Protein AF-A0A9P6BJ64-F1 (afdb_monomer)

Nearest PDB structures (foldseek):
  6owk-assembly1_A  TM=5.356E-01  e=1.779E+00  Bacillus thuringiensis
  1ciy-assembly1_A  TM=2.510E-01  e=4.238E-01  Bacillus thuringiensis
  6t6r-assembly1_A  TM=2.206E-01  e=2.702E+00  Homo sapiens
  7z28-assembly1_A  TM=2.123E-01  e=2.128E+00  Homo sapiens

Secondary structure (DSSP, 8-state):
--SEEEE-SS-EE--SEEE-SS--EEEBTTB-STTS-EEEEES---SS-EEEEEESPPSEEEEEEEEEEE--S--HHHHTTEEEEEEEE-TT--TTT-HIIIIISPPSEEE--SSHHHHHHTBS-TTS-----SSHHHHHHHHTSTT--TTTTTEEEEEEEEEEEE-TT-EEEEEEEE---

Solvent-accessible surface area (backbone atoms only — not comparable to full-atom values): 9873 Å² total; per-residue (Å²): 122,52,43,42,36,39,36,60,89,81,54,80,42,67,47,79,44,72,57,53,88,80,53,59,76,40,54,25,87,94,41,62,52,98,84,39,59,26,27,41,51,50,69,73,69,63,81,68,37,42,42,34,31,35,66,67,36,74,58,45,61,28,36,46,33,34,38,39,26,25,53,26,79,60,42,51,85,55,46,39,55,28,34,39,34,32,30,71,45,54,59,90,57,53,66,88,81,34,59,59,60,67,72,67,48,76,58,72,39,69,46,61,24,89,35,63,66,60,47,22,65,35,31,83,50,52,76,46,47,54,38,21,56,92,47,74,73,44,43,62,58,45,73,73,40,86,40,55,50,85,90,50,55,14,53,47,42,40,40,52,90,54,69,44,74,35,50,70,41,6,25,38,44,35,37,44,35,42,71,82,127

Foldseek 3Di:
DAFKWKCQVPDTHGFPDWFFPDWDFAADPVGRDPVHDTYTEQPAFDFWGTWGKDFQDAFHKIWMKGKHQYEALCCCRRQAQKKKFKFKWDLPDDCVPDCCRVPVDDTPFIDHDNDQLSQLVQKPQNQAGLYADPDPVSVVVLVPDGRHDNVCNSIIMGITPGIDGYHRRIIMTIIIGHPDD

pLDDT: mean 76.2, std 13.38, range [38.47, 93.94]

Sequence (181 aa):
MQIAHLDDAKKVLTPRKSNISHWQLINHPVHPQDGGPKVANLETVSWLDVAAVFRDQQAGRYKVQWRLNQISAYPDRVLVGTEFRALVFKKDENPTNDPTISQERAPATRLIPLSVQEFMQHTDRPNTIPARALRIMESMALQGMPGYDPNVQGFFTLTLPDVVQVEQGGGVLAQIRNHEG

Mean predicted aligned error: 8.57 Å

Radius of gyration: 16.35 Å; Cα contacts (8 Å, |Δi|>4): 433; chains: 1; bounding box: 34×29×46 Å

Structure (mmCIF, N/CA/C/O backbone):
data_AF-A0A9P6BJ64-F1
#
_entry.id   AF-A0A9P6BJ64-F1
#
loop_
_atom_site.group_PDB
_atom_site.id
_atom_site.type_symbol
_atom_site.label_atom_id
_atom_site.label_alt_id
_atom_site.label_comp_id
_atom_site.label_asym_id
_atom_site.label_entity_id
_atom_site.label_seq_id
_atom_site.pdbx_PDB_ins_code
_atom_site.Cartn_x
_atom_site.Cartn_y
_atom_site.Cartn_z
_atom_site.occupancy
_atom_site.B_iso_or_equiv
_atom_site.auth_seq_id
_atom_site.auth_comp_id
_atom_site.auth_asym_id
_atom_site.auth_atom_id
_atom_site.pdbx_PDB_model_num
ATOM 1 N N . MET A 1 1 ? -14.203 5.224 -6.479 1.00 43.75 1 MET A N 1
ATOM 2 C CA . MET A 1 1 ? -12.917 5.947 -6.332 1.00 43.75 1 MET A CA 1
ATOM 3 C C . MET A 1 1 ? -12.161 5.372 -5.140 1.00 43.75 1 MET A C 1
ATOM 5 O O . MET A 1 1 ? -12.400 5.819 -4.028 1.00 43.75 1 MET A O 1
ATOM 9 N N . GLN A 1 2 ? -11.405 4.281 -5.307 1.00 54.72 2 GLN A N 1
ATOM 10 C CA . GLN A 1 2 ? -10.914 3.507 -4.157 1.00 54.72 2 GLN A CA 1
ATOM 11 C C . GLN A 1 2 ? -9.539 2.909 -4.447 1.00 54.72 2 GLN A C 1
ATOM 13 O O . GLN A 1 2 ? -9.363 2.158 -5.398 1.00 54.72 2 GLN A O 1
ATOM 18 N N . ILE A 1 3 ? -8.600 3.302 -3.598 1.00 61.38 3 ILE A N 1
ATOM 19 C CA . ILE A 1 3 ? -7.154 3.043 -3.646 1.00 61.38 3 ILE A CA 1
ATOM 20 C C . ILE A 1 3 ? -6.720 2.024 -2.595 1.00 61.38 3 ILE A C 1
ATOM 22 O O . ILE A 1 3 ? -5.651 1.442 -2.715 1.00 61.38 3 ILE A O 1
ATOM 26 N N . ALA A 1 4 ? -7.561 1.776 -1.593 1.00 65.56 4 ALA A N 1
ATOM 27 C CA . ALA A 1 4 ? -7.365 0.739 -0.596 1.00 65.56 4 ALA A CA 1
ATOM 28 C C . ALA A 1 4 ? -8.675 -0.011 -0.353 1.00 65.56 4 ALA A C 1
ATOM 30 O O . ALA A 1 4 ? -9.754 0.533 -0.597 1.00 65.56 4 ALA A O 1
ATOM 31 N N . HIS A 1 5 ? -8.576 -1.225 0.173 1.00 76.50 5 HIS A N 1
ATOM 32 C CA . HIS A 1 5 ? -9.700 -2.052 0.585 1.00 76.50 5 HIS A CA 1
ATOM 33 C C . HI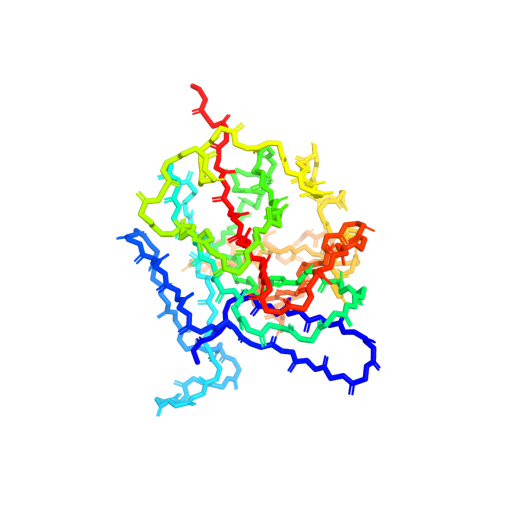S A 1 5 ? -9.409 -2.746 1.918 1.00 76.50 5 HIS A C 1
ATOM 35 O O . HIS A 1 5 ? -8.250 -2.992 2.255 1.00 76.50 5 HIS A O 1
ATOM 41 N N . LEU A 1 6 ? -10.468 -3.068 2.661 1.00 72.19 6 LEU A N 1
ATOM 42 C CA . LEU A 1 6 ? -10.398 -4.052 3.741 1.00 72.19 6 LEU A CA 1
ATOM 43 C C . LEU A 1 6 ? -11.096 -5.326 3.279 1.00 72.19 6 LEU A C 1
ATOM 45 O O . LEU A 1 6 ? -12.215 -5.252 2.779 1.00 72.19 6 LEU A O 1
ATOM 49 N N . ASP A 1 7 ? -10.459 -6.471 3.467 1.00 77.81 7 ASP A N 1
ATOM 50 C CA . ASP A 1 7 ? -11.013 -7.777 3.109 1.00 77.81 7 ASP A CA 1
ATOM 51 C C . ASP A 1 7 ? -11.136 -8.653 4.365 1.00 77.81 7 ASP A C 1
ATOM 53 O O . ASP A 1 7 ? -10.148 -8.880 5.064 1.00 77.81 7 ASP A O 1
ATOM 57 N N . ASP A 1 8 ? -12.349 -9.116 4.678 1.00 74.44 8 ASP A N 1
ATOM 58 C CA . ASP A 1 8 ? -12.639 -10.060 5.774 1.00 74.44 8 ASP A CA 1
ATOM 59 C C . ASP A 1 8 ? -12.879 -11.505 5.286 1.00 74.44 8 ASP A C 1
ATOM 61 O O . ASP A 1 8 ? -13.424 -12.333 6.019 1.00 74.44 8 ASP A O 1
ATOM 65 N N . ALA A 1 9 ? -12.482 -11.805 4.044 1.00 69.31 9 ALA A N 1
ATOM 66 C CA . ALA A 1 9 ? -12.744 -13.022 3.274 1.00 69.31 9 ALA A CA 1
ATOM 67 C C . ALA A 1 9 ? -14.208 -13.235 2.842 1.00 69.31 9 ALA A C 1
ATOM 69 O O . ALA A 1 9 ? -14.482 -14.148 2.062 1.00 69.31 9 ALA A O 1
ATOM 70 N N . LYS A 1 10 ? -15.158 -12.418 3.314 1.00 67.50 10 LYS A N 1
ATOM 71 C CA . LYS A 1 10 ? -16.584 -12.501 2.951 1.00 67.50 10 LYS A CA 1
ATOM 72 C C . LYS A 1 10 ? -17.052 -11.291 2.150 1.00 67.50 10 LYS A C 1
ATOM 74 O O . LYS A 1 10 ? -17.955 -11.422 1.325 1.00 67.50 10 LYS A O 1
ATOM 79 N N . LYS A 1 11 ? -16.464 -10.119 2.383 1.00 71.62 11 LYS A N 1
ATOM 80 C CA . LYS A 1 11 ? -16.717 -8.896 1.627 1.00 71.62 11 LYS A CA 1
ATOM 81 C C . LYS A 1 11 ? -15.459 -8.044 1.514 1.00 71.62 11 LYS A C 1
ATOM 83 O O . LYS A 1 11 ? -14.633 -7.965 2.421 1.00 71.62 11 LYS A O 1
ATOM 88 N N . VAL A 1 12 ? -15.415 -7.297 0.417 1.00 72.06 12 VAL A N 1
ATOM 89 C CA . VAL A 1 12 ? -14.443 -6.231 0.200 1.00 72.06 12 VAL A CA 1
ATOM 90 C C . VAL A 1 12 ? -15.085 -4.908 0.597 1.00 72.06 12 VAL A C 1
ATOM 92 O O . VAL A 1 12 ? -16.086 -4.475 0.024 1.00 72.06 12 VAL A O 1
ATOM 95 N N . LEU A 1 13 ? -14.508 -4.261 1.599 1.00 73.19 13 LEU A N 1
ATOM 96 C CA . LEU A 1 13 ? -14.902 -2.949 2.082 1.00 73.19 13 LEU A CA 1
ATOM 97 C C . LEU A 1 13 ? -14.042 -1.869 1.467 1.00 73.19 13 LEU A C 1
ATOM 99 O O . LEU A 1 13 ? -12.881 -2.060 1.107 1.00 73.19 13 LEU A O 1
ATOM 103 N N . THR A 1 14 ? -14.633 -0.692 1.392 1.00 69.75 14 THR A N 1
ATOM 104 C CA . THR A 1 14 ? -14.074 0.416 0.649 1.00 69.75 14 THR A CA 1
ATOM 105 C C . THR A 1 14 ? -13.990 1.662 1.518 1.00 69.75 14 THR A C 1
ATOM 107 O O . THR A 1 14 ? -14.881 1.868 2.348 1.00 69.75 14 THR A O 1
ATOM 110 N N . PRO A 1 15 ? -12.975 2.518 1.343 1.00 68.81 15 PRO A N 1
ATOM 111 C CA . PRO A 1 15 ? -12.773 3.668 2.207 1.00 68.81 15 PRO A CA 1
ATOM 112 C C . PRO A 1 15 ? -13.903 4.684 2.042 1.00 68.81 15 PRO A C 1
ATOM 114 O O . PRO A 1 15 ? -14.405 4.902 0.938 1.00 68.81 15 PRO A O 1
ATOM 117 N N . ARG A 1 16 ? -14.284 5.324 3.153 1.00 68.12 16 ARG A N 1
ATOM 118 C CA . ARG A 1 16 ? -15.283 6.407 3.173 1.00 68.12 16 ARG A CA 1
ATOM 119 C C . ARG A 1 16 ? -14.684 7.749 2.765 1.00 68.12 16 ARG A C 1
ATOM 121 O O . ARG A 1 16 ? -15.384 8.583 2.204 1.00 68.12 16 ARG A O 1
ATOM 128 N N . LYS A 1 17 ? -13.400 7.961 3.060 1.00 63.19 17 LYS A N 1
ATOM 129 C CA . LYS A 1 17 ? -12.656 9.167 2.693 1.00 63.19 17 LYS A CA 1
ATOM 130 C C . LYS A 1 17 ? -11.266 8.783 2.207 1.00 63.19 17 LYS A C 1
ATOM 132 O O . LYS A 1 17 ? -10.602 7.949 2.821 1.00 63.19 17 LYS A O 1
ATOM 137 N N . SER A 1 18 ? -10.847 9.421 1.124 1.00 59.78 18 SER A N 1
ATOM 138 C CA . SER A 1 18 ? -9.473 9.424 0.637 1.00 59.78 18 SER A CA 1
ATOM 139 C C . SER A 1 18 ? -9.017 10.874 0.544 1.00 59.78 18 SER A C 1
ATOM 141 O O . SER A 1 18 ? -9.531 11.610 -0.298 1.00 59.78 18 SER A O 1
ATOM 143 N N . ASN A 1 19 ? -8.093 11.287 1.408 1.00 57.41 19 ASN A N 1
ATOM 144 C CA . ASN A 1 19 ? -7.355 12.528 1.192 1.00 57.41 19 ASN A CA 1
ATOM 145 C C . ASN A 1 19 ? -6.070 12.162 0.454 1.00 57.41 19 ASN A C 1
ATOM 147 O O . ASN A 1 19 ? -5.300 11.324 0.924 1.00 57.41 19 ASN A O 1
ATOM 151 N N . ILE A 1 20 ? -5.908 12.755 -0.723 1.00 53.38 20 ILE A N 1
ATOM 152 C CA . ILE A 1 20 ? -4.769 12.576 -1.613 1.00 53.38 20 ILE A CA 1
ATOM 153 C C . ILE A 1 20 ? -4.370 13.995 -2.005 1.00 53.38 20 ILE A C 1
ATOM 155 O O . ILE A 1 20 ? -4.988 14.579 -2.892 1.00 53.38 20 ILE A O 1
ATOM 159 N N . SER A 1 21 ? -3.455 14.605 -1.256 1.00 48.69 21 SER A N 1
ATOM 160 C CA . SER A 1 21 ? -3.067 16.005 -1.472 1.00 48.69 21 SER A CA 1
ATOM 161 C C . SER A 1 21 ? -2.093 16.162 -2.638 1.00 48.69 21 SER A C 1
ATOM 163 O O . SER A 1 21 ? -2.141 17.193 -3.308 1.00 48.69 21 SER A O 1
ATOM 165 N N . HIS A 1 22 ? -1.280 15.138 -2.937 1.00 47.69 22 HIS A N 1
ATOM 166 C CA . HIS A 1 22 ? -0.211 15.257 -3.938 1.00 47.69 22 HIS A CA 1
ATOM 167 C C . HIS A 1 22 ? -0.111 14.119 -4.981 1.00 47.69 22 HIS A C 1
ATOM 169 O O . HIS A 1 22 ? 0.811 14.140 -5.791 1.00 47.69 22 HIS A O 1
ATOM 175 N N . TRP A 1 23 ? -1.071 13.180 -5.061 1.00 52.25 23 TRP A N 1
ATOM 176 C CA . TRP A 1 23 ? -1.118 12.171 -6.147 1.00 52.25 23 TRP A CA 1
ATOM 177 C C . TRP A 1 23 ? -2.286 12.354 -7.116 1.00 52.25 23 TRP A C 1
ATOM 179 O O . TRP A 1 23 ? -3.411 12.678 -6.728 1.00 52.25 23 TRP A O 1
ATOM 189 N N . GLN A 1 24 ? -2.048 12.026 -8.387 1.00 54.88 24 GLN A N 1
ATOM 190 C CA . GLN A 1 24 ? -3.097 11.939 -9.396 1.00 54.88 24 GLN A CA 1
ATOM 191 C C . GLN A 1 24 ? -3.850 10.604 -9.269 1.00 54.88 24 GLN A C 1
ATOM 193 O O . GLN A 1 24 ? -3.294 9.526 -9.484 1.00 54.88 24 GLN A O 1
ATOM 198 N N . LEU A 1 25 ? -5.146 10.664 -8.956 1.00 58.28 25 LEU A N 1
ATOM 199 C CA . LEU A 1 25 ? -6.045 9.534 -9.189 1.00 58.28 25 LEU A CA 1
ATOM 200 C C . LEU A 1 25 ? -6.349 9.446 -10.680 1.00 58.28 25 LEU A C 1
ATOM 202 O O . LEU A 1 25 ? -7.047 10.308 -11.217 1.00 58.28 25 LEU A O 1
ATOM 206 N N . ILE A 1 26 ? -5.887 8.384 -11.327 1.00 59.19 26 ILE A N 1
ATOM 207 C CA . ILE A 1 26 ? -6.200 8.120 -12.733 1.00 59.19 26 ILE A CA 1
ATOM 208 C C . ILE A 1 26 ? -7.299 7.060 -12.842 1.00 59.19 26 ILE A C 1
ATOM 210 O O . ILE A 1 26 ? -7.465 6.220 -11.948 1.00 59.19 26 ILE A O 1
ATOM 214 N N . ASN A 1 27 ? -8.074 7.101 -13.928 1.00 62.59 27 ASN A N 1
ATOM 215 C CA . ASN A 1 27 ? -8.991 6.009 -14.245 1.00 62.59 27 ASN A CA 1
ATOM 216 C C . ASN A 1 27 ? -8.171 4.732 -14.469 1.00 62.59 27 ASN A C 1
ATOM 218 O O . ASN A 1 27 ? -7.051 4.780 -14.982 1.00 62.59 27 ASN A O 1
ATOM 222 N N . HIS A 1 28 ? -8.714 3.592 -14.048 1.00 60.41 28 HIS A N 1
ATOM 223 C CA . HIS A 1 28 ? -8.049 2.309 -14.207 1.00 60.41 28 HIS A CA 1
ATOM 224 C C . HIS A 1 28 ? -7.703 2.108 -15.689 1.00 60.41 28 HIS A C 1
ATOM 226 O O . HIS A 1 28 ? -8.597 2.223 -16.527 1.00 60.41 28 HIS A O 1
ATOM 232 N N . PRO A 1 29 ? -6.452 1.780 -16.041 1.00 57.84 29 PRO A N 1
ATOM 233 C CA . PRO A 1 29 ? -6.022 1.748 -17.438 1.00 57.84 29 PRO A CA 1
ATOM 234 C C . PRO A 1 29 ? -6.812 0.751 -18.301 1.00 57.84 29 PRO A C 1
ATOM 236 O O . PRO A 1 29 ? -7.020 0.983 -19.486 1.00 57.84 29 PRO A O 1
ATOM 239 N N . VAL A 1 30 ? -7.307 -0.332 -17.692 1.00 59.09 30 VAL A N 1
ATOM 240 C CA . VAL A 1 30 ? -8.166 -1.340 -18.351 1.00 59.09 30 VAL A CA 1
ATOM 241 C C . VAL A 1 30 ? -9.654 -0.938 -18.371 1.00 59.09 30 VAL A C 1
ATOM 243 O O . VAL A 1 30 ? -10.429 -1.452 -19.168 1.00 59.09 30 VAL A O 1
ATOM 246 N N . HIS A 1 31 ? -10.068 0.006 -17.522 1.00 59.09 31 HIS A N 1
ATOM 247 C CA . HIS A 1 31 ? -11.443 0.517 -17.457 1.00 59.09 31 HIS A CA 1
ATOM 248 C C . HIS A 1 31 ? -11.435 2.056 -17.388 1.00 59.09 31 HIS A C 1
ATOM 250 O O . HIS A 1 31 ? -11.823 2.623 -16.363 1.00 59.09 31 HIS A O 1
ATOM 256 N N . PRO A 1 32 ? -10.984 2.740 -18.460 1.00 59.16 32 PRO A N 1
ATOM 257 C CA . PRO A 1 32 ? -10.636 4.166 -18.436 1.00 59.16 32 PRO A CA 1
ATOM 258 C C . PRO A 1 32 ? -11.843 5.118 -18.404 1.00 59.16 32 PRO A C 1
ATOM 260 O O . PRO A 1 32 ? -11.665 6.333 -18.394 1.00 59.16 32 PRO A O 1
ATOM 263 N N . GLN A 1 33 ? -13.062 4.580 -18.403 1.00 68.94 33 GLN A N 1
ATOM 264 C CA . GLN A 1 33 ? -14.318 5.326 -18.407 1.00 68.94 33 GLN A CA 1
ATOM 265 C C . GLN A 1 33 ? -14.513 6.184 -17.147 1.00 68.94 33 GLN A C 1
ATOM 267 O O . GLN A 1 33 ? -14.195 5.751 -16.036 1.00 68.94 33 GLN A O 1
ATOM 272 N N . ASP A 1 34 ? -15.077 7.384 -17.317 1.00 51.56 34 ASP A N 1
ATOM 273 C CA . ASP A 1 34 ? -15.400 8.318 -16.234 1.00 51.56 34 ASP A CA 1
ATOM 274 C C . ASP A 1 34 ? -16.518 7.746 -15.349 1.00 51.56 34 ASP A C 1
ATOM 276 O O . ASP A 1 34 ? -17.707 7.882 -15.615 1.00 51.56 34 ASP A O 1
ATOM 280 N N . GLY A 1 35 ? -16.109 7.014 -14.312 1.00 54.25 35 GLY A N 1
ATOM 281 C CA . GLY A 1 35 ? -16.986 6.217 -13.444 1.00 54.25 35 GLY A CA 1
ATOM 282 C C . GLY A 1 35 ? -16.420 4.833 -13.112 1.00 54.25 35 GLY A C 1
ATOM 283 O O . GLY A 1 35 ? -16.896 4.177 -12.185 1.00 54.25 35 GLY A O 1
ATOM 284 N N . GLY A 1 36 ? -15.377 4.403 -13.827 1.00 54.81 36 GLY A N 1
ATOM 285 C CA . GLY A 1 36 ? -14.638 3.172 -13.569 1.00 54.81 36 GLY A CA 1
ATOM 286 C C . GLY A 1 36 ? -13.816 3.199 -12.270 1.00 54.81 36 GLY A C 1
ATOM 287 O O . GLY A 1 36 ? -13.714 4.228 -11.587 1.00 54.81 36 GLY A O 1
ATOM 288 N N . PRO A 1 37 ? -13.219 2.053 -11.885 1.00 55.81 37 PRO A N 1
ATOM 289 C CA . PRO A 1 37 ? -12.276 2.012 -10.773 1.00 55.81 37 PRO A CA 1
ATOM 290 C C . PRO A 1 37 ? -11.143 3.025 -11.009 1.00 55.81 37 PRO A C 1
ATOM 292 O O . PRO A 1 37 ? -10.728 3.246 -12.140 1.00 55.81 37 PRO A O 1
ATOM 295 N N . LYS A 1 38 ? -10.657 3.665 -9.941 1.00 58.28 38 LYS A N 1
ATOM 296 C CA . LYS A 1 38 ? -9.517 4.598 -9.991 1.00 58.28 38 LYS A CA 1
ATOM 297 C C . LYS A 1 38 ? -8.337 3.985 -9.254 1.00 58.28 38 LYS A C 1
ATOM 299 O O . LYS A 1 38 ? -8.562 3.241 -8.301 1.00 58.28 38 LYS A O 1
ATOM 304 N N . VAL A 1 39 ? -7.121 4.312 -9.673 1.00 59.34 39 VAL A N 1
ATOM 305 C CA . VAL A 1 39 ? -5.875 3.770 -9.109 1.00 59.34 39 VAL A CA 1
ATOM 306 C C . VAL A 1 39 ? -4.958 4.903 -8.653 1.00 59.34 39 VAL A C 1
ATOM 308 O O . VAL A 1 39 ? -5.004 5.999 -9.218 1.00 59.34 39 VAL A O 1
ATOM 311 N N . ALA A 1 40 ? -4.155 4.654 -7.615 1.00 61.41 40 ALA A N 1
ATOM 312 C CA . ALA A 1 40 ? -3.105 5.583 -7.199 1.00 61.41 40 ALA A CA 1
ATOM 313 C C . ALA A 1 40 ? -1.958 5.489 -8.205 1.00 61.41 40 ALA A C 1
ATOM 315 O O . ALA A 1 40 ? -1.415 4.400 -8.404 1.00 61.41 40 ALA A O 1
ATOM 316 N N . ASN A 1 41 ? -1.625 6.605 -8.849 1.00 62.31 41 ASN A N 1
ATOM 317 C CA . ASN A 1 41 ? -0.536 6.660 -9.809 1.00 62.31 41 ASN A CA 1
ATOM 318 C C . ASN A 1 41 ? 0.810 6.861 -9.098 1.00 62.31 41 ASN A C 1
ATOM 320 O O . ASN A 1 41 ? 1.125 7.987 -8.747 1.00 62.31 41 ASN A O 1
ATOM 324 N N . LEU A 1 42 ? 1.589 5.799 -8.883 1.00 62.47 42 LEU A N 1
ATOM 325 C CA . LEU A 1 42 ? 2.894 5.857 -8.228 1.00 62.47 42 LEU A CA 1
ATOM 326 C C . LEU A 1 42 ? 4.012 6.309 -9.202 1.00 62.47 42 LEU A C 1
ATOM 328 O O . LEU A 1 42 ? 4.701 5.476 -9.788 1.00 62.47 42 LEU A O 1
ATOM 332 N N . GLU A 1 43 ? 4.176 7.624 -9.387 1.00 57.28 43 GLU A N 1
ATOM 333 C CA . GLU A 1 43 ? 5.290 8.269 -10.116 1.00 57.28 43 GLU A CA 1
ATOM 334 C C . GLU A 1 43 ? 6.415 8.803 -9.197 1.00 57.28 43 GLU A C 1
ATOM 336 O O . GLU A 1 43 ? 7.589 8.586 -9.491 1.00 57.28 43 GLU A O 1
ATOM 341 N N . THR A 1 44 ? 6.090 9.452 -8.066 1.00 50.72 44 THR A N 1
ATOM 342 C CA . THR A 1 44 ? 7.060 9.966 -7.069 1.00 50.72 44 THR A CA 1
ATOM 343 C C . THR A 1 44 ? 6.468 9.921 -5.655 1.00 50.72 44 THR A C 1
ATOM 345 O O . THR A 1 44 ? 5.438 10.550 -5.424 1.00 50.72 44 THR A O 1
ATOM 348 N N . VAL A 1 45 ? 7.092 9.232 -4.688 1.00 45.75 45 VAL A N 1
ATOM 349 C CA . VAL A 1 45 ? 6.606 9.225 -3.290 1.00 45.75 45 VAL A CA 1
ATOM 350 C C . VAL A 1 45 ? 7.205 10.417 -2.532 1.00 45.75 45 VAL A C 1
ATOM 352 O O . VAL A 1 45 ? 8.193 10.278 -1.817 1.00 45.75 45 VAL A O 1
ATOM 355 N N . SER A 1 46 ? 6.631 11.611 -2.690 1.00 41.09 46 SER A N 1
ATOM 356 C CA . SER A 1 46 ? 6.892 12.723 -1.765 1.00 41.09 46 SER A CA 1
ATOM 357 C C . SER A 1 46 ? 6.038 12.574 -0.499 1.00 41.09 46 SER A C 1
ATOM 359 O O . SER A 1 46 ? 5.051 11.838 -0.475 1.00 41.09 46 SER A O 1
ATOM 361 N N . TRP A 1 47 ? 6.478 13.198 0.591 1.00 42.19 47 TRP A N 1
ATOM 362 C CA . TRP A 1 47 ? 6.000 12.944 1.948 1.00 42.19 47 TRP A CA 1
ATOM 363 C C . TRP A 1 47 ? 4.465 13.028 2.115 1.00 42.19 47 TRP A C 1
ATOM 365 O O . TRP A 1 47 ? 3.887 14.103 2.048 1.00 42.19 47 TRP A O 1
ATOM 375 N N . LEU A 1 48 ? 3.879 11.887 2.516 1.00 52.28 48 LEU A N 1
ATOM 376 C CA . LEU A 1 48 ? 2.585 11.729 3.205 1.00 52.28 48 LEU A CA 1
ATOM 377 C C . LEU A 1 48 ? 1.321 11.992 2.357 1.00 52.28 48 LEU A C 1
ATOM 379 O O . LEU A 1 48 ? 0.588 12.931 2.635 1.00 52.28 48 LEU A O 1
ATOM 383 N N . ASP A 1 49 ? 0.969 11.119 1.401 1.00 54.03 49 ASP A N 1
ATOM 384 C CA . ASP A 1 49 ? -0.158 11.449 0.500 1.00 54.03 49 ASP A CA 1
ATOM 385 C C . ASP A 1 49 ? -1.140 10.348 0.126 1.00 54.03 49 ASP A C 1
ATOM 387 O O . ASP A 1 49 ? -1.898 10.494 -0.836 1.00 54.03 49 ASP A O 1
ATOM 391 N N . VAL A 1 50 ? -1.239 9.279 0.912 1.00 56.62 50 VAL A N 1
ATOM 392 C CA . VAL A 1 50 ? -2.409 8.418 0.760 1.00 56.62 50 VAL A CA 1
ATOM 393 C C . VAL A 1 50 ? -2.956 8.001 2.107 1.00 56.62 50 VAL A C 1
ATOM 395 O O . VAL A 1 50 ? -2.441 7.080 2.716 1.00 56.62 50 VAL A O 1
ATOM 398 N N . ALA A 1 51 ? -4.017 8.669 2.561 1.00 66.50 51 ALA A N 1
ATOM 399 C CA . ALA A 1 51 ? -4.790 8.275 3.732 1.00 66.50 51 ALA A CA 1
ATOM 400 C C . ALA A 1 51 ? -6.158 7.752 3.282 1.00 66.50 51 ALA A C 1
ATOM 402 O O . ALA A 1 51 ? -7.042 8.532 2.914 1.00 66.50 51 ALA A O 1
ATOM 403 N N . ALA A 1 52 ? -6.341 6.433 3.312 1.00 76.06 52 ALA A N 1
ATOM 404 C CA . ALA A 1 52 ? -7.647 5.813 3.126 1.00 76.06 52 ALA A CA 1
ATOM 405 C C . ALA A 1 52 ? -8.260 5.518 4.499 1.00 76.06 52 ALA A C 1
ATOM 407 O O . ALA A 1 52 ? -7.700 4.759 5.290 1.00 76.06 52 ALA A O 1
ATOM 408 N N . VAL A 1 53 ? -9.407 6.137 4.788 1.00 81.75 53 VAL A N 1
ATOM 409 C CA . VAL A 1 53 ? -10.102 5.975 6.070 1.00 81.75 53 VAL A CA 1
ATOM 410 C C . VAL A 1 53 ? -11.294 5.042 5.906 1.00 81.75 53 VAL A C 1
ATOM 412 O O . VAL A 1 53 ? -12.254 5.338 5.187 1.00 81.75 53 VAL A O 1
ATOM 415 N N . PHE A 1 54 ? -11.257 3.938 6.641 1.00 83.88 54 PHE A N 1
ATOM 416 C CA . PHE A 1 54 ? -12.358 3.000 6.817 1.00 83.88 54 PHE A CA 1
ATOM 417 C C . PHE A 1 54 ? -12.964 3.245 8.197 1.00 83.88 54 PHE A C 1
ATOM 419 O O . PHE A 1 54 ? -12.301 3.005 9.196 1.00 83.88 54 PHE A O 1
ATOM 426 N N . ARG A 1 55 ? -14.202 3.743 8.272 1.00 81.69 55 ARG A N 1
ATOM 427 C CA . ARG A 1 55 ? -14.914 4.026 9.537 1.00 81.69 55 ARG A CA 1
ATOM 428 C C . ARG A 1 55 ? -16.185 3.183 9.630 1.00 81.69 55 ARG A C 1
ATOM 430 O O . ARG A 1 55 ? -16.677 2.724 8.597 1.00 81.69 55 ARG A O 1
ATOM 437 N N . ASP A 1 56 ? -16.701 3.023 10.846 1.00 74.31 56 ASP A N 1
ATOM 438 C CA . ASP A 1 56 ? -17.965 2.351 11.158 1.00 74.31 56 ASP A CA 1
ATOM 439 C C . ASP A 1 56 ? -17.943 0.878 10.741 1.00 74.31 56 ASP A C 1
ATOM 441 O O . ASP A 1 56 ? -18.912 0.342 10.201 1.00 74.31 56 ASP A O 1
ATOM 445 N N . GLN A 1 57 ? -16.792 0.234 10.945 1.00 77.44 57 GLN A N 1
ATOM 446 C CA . GLN A 1 57 ? -16.625 -1.166 10.593 1.00 77.44 57 GLN A CA 1
ATOM 447 C C . GLN A 1 57 ? -17.259 -2.068 11.652 1.00 77.44 57 GLN A C 1
ATOM 449 O O . GLN A 1 57 ? -17.313 -1.745 12.844 1.00 77.44 57 GLN A O 1
ATOM 454 N N . GLN A 1 58 ? -17.759 -3.217 11.194 1.00 83.25 58 GLN A N 1
ATOM 455 C CA . GLN A 1 58 ? -18.135 -4.295 12.101 1.00 83.25 58 GLN A CA 1
ATOM 456 C C . GLN A 1 58 ? -16.874 -4.795 12.806 1.00 83.25 58 GLN A C 1
ATOM 458 O O . GLN A 1 58 ? -15.798 -4.822 12.202 1.00 83.25 58 GLN A O 1
ATOM 463 N N . ALA A 1 59 ? -17.009 -5.198 14.069 1.00 87.25 59 ALA A N 1
ATOM 464 C CA . ALA A 1 59 ? -15.893 -5.800 14.779 1.00 87.25 59 ALA A CA 1
ATOM 465 C C . ALA A 1 59 ? -15.404 -7.037 14.016 1.00 87.25 59 ALA A C 1
ATOM 467 O O . ALA A 1 59 ? -16.217 -7.859 13.590 1.00 87.25 59 ALA A O 1
ATOM 468 N N . GLY A 1 60 ? -14.095 -7.166 13.820 1.00 89.75 60 GLY A N 1
ATOM 469 C CA . GLY A 1 60 ? -13.577 -8.250 12.998 1.00 89.75 60 GLY A CA 1
ATOM 470 C C . GLY A 1 60 ? -12.094 -8.172 12.682 1.00 89.75 60 GLY A C 1
ATOM 471 O O . GLY A 1 60 ? -11.370 -7.289 13.141 1.00 89.75 60 GLY A O 1
ATOM 472 N N . ARG A 1 61 ? -11.674 -9.149 11.880 1.00 90.44 61 ARG A N 1
ATOM 473 C CA . ARG A 1 61 ? -10.312 -9.362 11.400 1.00 90.44 61 ARG A CA 1
ATOM 474 C C . ARG A 1 61 ? -10.269 -9.053 9.913 1.00 90.44 61 ARG A C 1
ATOM 476 O O . ARG A 1 61 ? -10.967 -9.712 9.150 1.00 90.44 61 ARG A O 1
ATOM 483 N N . TYR A 1 62 ? -9.451 -8.086 9.519 1.00 88.31 62 TYR A N 1
ATOM 484 C CA . TYR A 1 62 ? -9.391 -7.608 8.141 1.00 88.31 62 TYR A CA 1
ATOM 485 C C . TYR A 1 62 ? -7.965 -7.647 7.598 1.00 88.31 62 TYR A C 1
ATOM 487 O O . TYR A 1 62 ? -7.013 -7.316 8.304 1.00 88.31 62 TYR A O 1
ATOM 495 N N . LYS A 1 63 ? -7.815 -7.999 6.323 1.00 91.25 63 LYS A N 1
ATOM 496 C CA . LYS A 1 63 ? -6.604 -7.725 5.548 1.00 91.25 63 LYS A CA 1
ATOM 497 C C . LYS A 1 63 ? -6.701 -6.335 4.944 1.00 91.25 63 LYS A C 1
ATOM 499 O O . LYS A 1 63 ? -7.755 -5.952 4.442 1.00 91.25 63 LYS A O 1
ATOM 504 N N . VAL A 1 64 ? -5.601 -5.594 4.979 1.00 89.31 64 VAL A N 1
ATOM 505 C CA . VAL A 1 64 ? -5.513 -4.268 4.361 1.00 89.31 64 VAL A CA 1
ATOM 506 C C . VAL A 1 64 ? -4.866 -4.415 2.995 1.00 89.31 64 VAL A C 1
ATOM 508 O O . VAL A 1 64 ? -3.772 -4.968 2.884 1.00 89.31 64 VAL A O 1
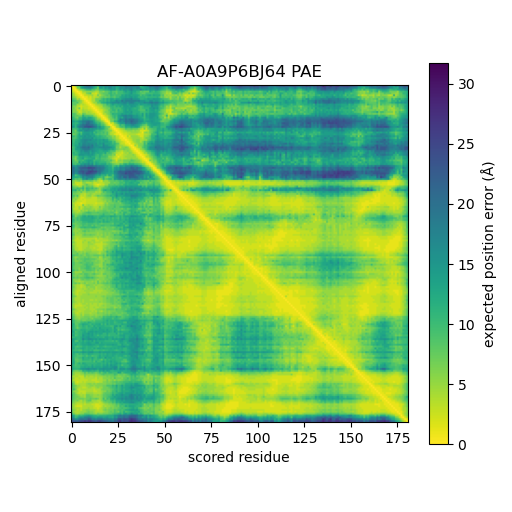ATOM 511 N N . GLN A 1 65 ? -5.543 -3.921 1.964 1.00 88.12 65 GLN A N 1
ATOM 512 C CA . GLN A 1 65 ? -5.092 -4.011 0.581 1.00 88.12 65 GLN A CA 1
ATOM 513 C C . GLN A 1 65 ? -5.007 -2.632 -0.066 1.00 88.12 65 GLN A C 1
ATOM 515 O O . GLN A 1 65 ? -5.849 -1.780 0.201 1.00 88.12 65 GLN A O 1
ATOM 520 N N . TRP A 1 66 ? -4.042 -2.432 -0.958 1.00 83.50 66 TRP A N 1
ATOM 521 C CA . TRP A 1 66 ? -3.849 -1.228 -1.761 1.00 83.50 66 TRP A CA 1
ATOM 522 C C . TRP A 1 66 ? -3.894 -1.565 -3.242 1.00 83.50 66 TRP A C 1
ATOM 524 O O . TRP A 1 66 ? -3.181 -2.456 -3.685 1.00 83.50 66 TRP A O 1
ATOM 534 N N . ARG A 1 67 ? -4.685 -0.825 -4.017 1.00 78.44 67 ARG A N 1
ATOM 535 C CA . ARG A 1 67 ? -4.678 -0.872 -5.482 1.00 78.44 67 ARG A CA 1
ATOM 536 C C . ARG A 1 67 ? -3.763 0.218 -6.006 1.00 78.44 67 ARG A C 1
ATOM 538 O O . ARG A 1 67 ? -4.066 1.408 -5.888 1.00 78.44 67 ARG A O 1
ATOM 545 N N . LEU A 1 68 ? -2.657 -0.208 -6.587 1.00 77.19 68 LEU A N 1
ATOM 546 C CA . LEU A 1 68 ? -1.546 0.647 -6.956 1.00 77.19 68 LEU A CA 1
ATOM 547 C C . LEU A 1 68 ? -1.278 0.503 -8.449 1.00 77.19 68 LEU A C 1
ATOM 549 O O . LEU A 1 68 ? -1.484 -0.559 -9.035 1.00 77.19 68 LEU A O 1
ATOM 553 N N . ASN A 1 69 ? -0.850 1.595 -9.063 1.00 73.44 69 ASN A N 1
ATOM 554 C CA . ASN A 1 69 ? -0.411 1.620 -10.443 1.00 73.44 69 ASN A CA 1
ATOM 555 C C . ASN A 1 69 ? 0.956 2.297 -10.496 1.00 73.44 69 ASN A C 1
ATOM 557 O O . ASN A 1 69 ? 1.041 3.515 -10.383 1.00 73.44 69 ASN A O 1
ATOM 561 N N . GLN A 1 70 ? 2.009 1.501 -10.633 1.00 74.50 70 GLN A N 1
ATOM 562 C CA . GLN A 1 70 ? 3.389 1.960 -10.704 1.00 74.50 70 GLN A CA 1
ATOM 563 C C . GLN A 1 70 ? 3.725 2.394 -12.128 1.00 74.50 70 GLN A C 1
ATOM 565 O O . GLN A 1 70 ? 3.788 1.567 -13.040 1.00 74.50 70 GLN A O 1
ATOM 570 N N . ILE A 1 71 ? 3.964 3.693 -12.317 1.00 67.06 71 ILE A N 1
ATOM 571 C CA . ILE A 1 71 ? 4.352 4.255 -13.611 1.00 67.06 71 ILE A CA 1
ATOM 572 C C . ILE A 1 71 ? 5.810 4.698 -13.556 1.00 67.06 71 ILE A C 1
ATOM 574 O O . ILE A 1 71 ? 6.135 5.869 -13.399 1.00 67.06 71 ILE A O 1
ATOM 578 N N . SER A 1 72 ? 6.710 3.725 -13.667 1.00 70.62 72 SER A N 1
ATOM 579 C CA . SER A 1 72 ? 8.144 3.977 -13.791 1.00 70.62 72 SER A CA 1
ATOM 580 C C . SER A 1 72 ? 8.822 2.832 -14.537 1.00 70.62 72 SER A C 1
ATOM 582 O O . SER A 1 72 ? 8.432 1.670 -14.397 1.00 70.62 72 SER A O 1
ATOM 584 N N . ALA A 1 73 ? 9.870 3.153 -15.297 1.00 73.00 73 ALA A N 1
ATOM 585 C CA . ALA A 1 73 ? 10.807 2.166 -15.833 1.00 73.00 73 ALA A CA 1
ATOM 586 C C . ALA A 1 73 ? 11.812 1.668 -14.768 1.00 73.00 73 ALA A C 1
ATOM 588 O O . ALA A 1 73 ? 12.467 0.650 -14.969 1.00 73.00 73 ALA A O 1
ATOM 589 N N . TYR A 1 74 ? 11.903 2.371 -13.633 1.00 76.06 74 TYR A N 1
ATOM 590 C CA . TYR A 1 74 ? 12.791 2.103 -12.499 1.00 76.06 74 TYR A CA 1
ATOM 591 C C . TYR A 1 74 ? 11.948 2.006 -11.212 1.00 76.06 74 TYR A C 1
ATOM 593 O O . TYR A 1 74 ? 11.747 3.013 -10.522 1.00 76.06 74 TYR A O 1
ATOM 601 N N . PRO A 1 75 ? 11.330 0.842 -10.940 1.00 76.81 75 PRO A N 1
ATOM 602 C CA . PRO A 1 75 ? 10.393 0.676 -9.825 1.00 76.81 75 PRO A CA 1
ATOM 603 C C . PRO A 1 75 ? 11.069 0.695 -8.449 1.00 76.81 75 PRO A C 1
ATOM 605 O O . PRO A 1 75 ? 10.441 1.048 -7.455 1.00 76.81 75 PRO A O 1
ATOM 608 N N . ASP A 1 76 ? 12.353 0.353 -8.390 1.00 79.06 76 ASP A N 1
ATOM 609 C CA . ASP A 1 76 ? 13.186 0.396 -7.190 1.00 79.06 76 ASP A CA 1
ATOM 610 C C . ASP A 1 76 ? 13.151 1.768 -6.508 1.00 79.06 76 ASP A C 1
ATOM 612 O O . ASP A 1 76 ? 12.914 1.839 -5.306 1.00 79.06 76 ASP A O 1
ATOM 616 N N . ARG A 1 77 ? 13.261 2.850 -7.287 1.00 75.44 77 ARG A N 1
ATOM 617 C CA . ARG A 1 77 ? 13.278 4.241 -6.793 1.00 75.44 77 ARG A CA 1
ATOM 618 C C . ARG A 1 77 ? 11.989 4.698 -6.111 1.00 75.44 77 ARG A C 1
ATOM 620 O O . ARG A 1 77 ? 11.971 5.748 -5.487 1.00 75.44 77 ARG A O 1
ATOM 627 N N . VAL A 1 78 ? 10.898 3.966 -6.306 1.00 76.56 78 VAL A N 1
ATOM 628 C CA . VAL A 1 78 ? 9.571 4.337 -5.798 1.00 76.56 78 VAL A CA 1
ATOM 629 C C . VAL A 1 78 ? 9.113 3.363 -4.718 1.00 76.56 78 VAL A C 1
ATOM 631 O O . VAL A 1 78 ? 8.425 3.751 -3.779 1.00 76.56 78 VAL A O 1
ATOM 634 N N . LEU A 1 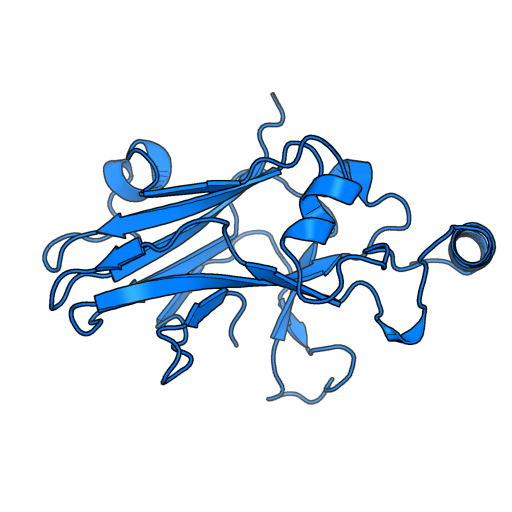79 ? 9.469 2.085 -4.849 1.00 82.19 79 LEU A N 1
ATOM 635 C CA . LEU A 1 79 ? 8.944 1.025 -3.994 1.00 82.19 79 LEU A CA 1
ATOM 636 C C . LEU A 1 79 ? 9.861 0.693 -2.819 1.00 82.19 79 LEU A C 1
ATOM 638 O O . LEU A 1 79 ? 9.364 0.403 -1.732 1.00 82.19 79 LEU A O 1
ATOM 642 N N . VAL A 1 80 ? 11.179 0.708 -3.030 1.00 85.69 80 VAL A N 1
ATOM 643 C CA . VAL A 1 80 ? 12.140 0.336 -1.987 1.00 85.69 80 VAL A CA 1
ATOM 644 C C . VAL A 1 80 ? 12.211 1.456 -0.953 1.00 85.69 80 VAL A C 1
ATOM 646 O O . VAL A 1 80 ? 12.381 2.617 -1.306 1.00 85.69 80 VAL A O 1
ATOM 649 N N . GLY A 1 81 ? 12.053 1.109 0.326 1.00 83.94 81 GLY A N 1
ATOM 650 C CA . GLY A 1 81 ? 12.032 2.074 1.433 1.00 83.94 81 GLY A CA 1
ATOM 651 C C . GLY A 1 81 ? 10.682 2.764 1.679 1.00 83.94 81 GLY A C 1
ATOM 652 O O . GLY A 1 81 ? 10.504 3.386 2.727 1.00 83.94 81 GLY A O 1
ATOM 653 N N . THR A 1 82 ? 9.702 2.601 0.785 1.00 85.88 82 THR A N 1
ATOM 654 C CA . THR A 1 82 ? 8.342 3.117 0.990 1.00 85.88 82 THR A CA 1
ATOM 655 C C . THR A 1 82 ? 7.609 2.295 2.055 1.00 85.88 82 THR A C 1
ATOM 657 O O . THR A 1 82 ? 7.449 1.082 1.933 1.00 85.88 82 THR A O 1
ATOM 660 N N . GLU A 1 83 ? 7.131 2.956 3.109 1.00 88.62 83 GLU A N 1
ATOM 661 C CA . GLU A 1 83 ? 6.323 2.365 4.174 1.00 88.62 83 GLU A CA 1
ATOM 662 C C . GLU A 1 83 ? 4.846 2.316 3.778 1.00 88.62 83 GLU A C 1
ATOM 664 O O . GLU A 1 83 ? 4.181 3.337 3.605 1.00 88.62 83 GLU A O 1
ATOM 669 N N . PHE A 1 84 ? 4.297 1.107 3.731 1.00 89.06 84 PHE A N 1
ATOM 670 C CA . PHE A 1 84 ? 2.866 0.844 3.641 1.00 89.06 84 PHE A CA 1
ATOM 671 C C . PHE A 1 84 ? 2.386 0.409 5.018 1.00 89.06 84 PHE A C 1
ATOM 673 O O . PHE A 1 84 ? 2.858 -0.594 5.545 1.00 89.06 84 PHE A O 1
ATOM 680 N N . ARG A 1 85 ? 1.446 1.128 5.627 1.00 90.94 85 ARG A N 1
ATOM 681 C CA . ARG A 1 85 ? 1.027 0.857 7.008 1.00 90.94 85 ARG A CA 1
ATOM 682 C C . ARG A 1 85 ? -0.466 1.001 7.222 1.00 90.94 85 ARG A C 1
ATOM 684 O O . ARG A 1 85 ? -1.157 1.703 6.487 1.00 90.94 85 ARG A O 1
ATOM 691 N N . ALA A 1 86 ? -0.956 0.366 8.276 1.00 91.19 86 ALA A N 1
ATOM 692 C CA . ALA A 1 86 ? -2.329 0.493 8.728 1.00 91.19 86 ALA A CA 1
ATOM 693 C C . ALA A 1 86 ? -2.381 0.793 10.224 1.00 91.19 86 ALA A C 1
ATOM 695 O O . ALA A 1 86 ? -1.721 0.145 11.035 1.00 91.19 86 ALA A O 1
ATOM 696 N N . LEU A 1 87 ? -3.198 1.775 10.583 1.00 91.62 87 LEU A N 1
ATOM 697 C CA . LEU A 1 87 ? -3.409 2.250 11.943 1.00 91.62 87 LEU A CA 1
ATOM 698 C C . LEU A 1 87 ? -4.854 1.959 12.331 1.00 91.62 87 LEU A C 1
ATOM 700 O O . LEU A 1 87 ? -5.771 2.330 11.600 1.00 91.62 87 LEU A O 1
ATOM 704 N N . VAL A 1 88 ? -5.070 1.313 13.473 1.00 92.06 88 VAL A N 1
ATOM 705 C CA . VAL A 1 88 ? -6.420 1.092 14.008 1.00 92.06 88 VAL A CA 1
ATOM 706 C C . VAL A 1 88 ? -6.789 2.260 14.918 1.00 92.06 88 VAL A C 1
ATOM 708 O O . VAL A 1 88 ? -5.968 2.721 15.716 1.00 92.06 88 VAL A O 1
ATOM 711 N N . PHE A 1 89 ? -8.021 2.747 14.790 1.00 91.06 89 PHE A N 1
ATOM 712 C CA . PHE A 1 89 ? -8.575 3.800 15.637 1.00 91.06 89 PHE A CA 1
ATOM 713 C C . PHE A 1 89 ? -9.963 3.418 16.170 1.00 91.06 89 PHE A C 1
ATOM 715 O O . PHE A 1 89 ? -10.690 2.627 15.564 1.00 91.06 89 PHE A O 1
ATOM 722 N N . LYS A 1 9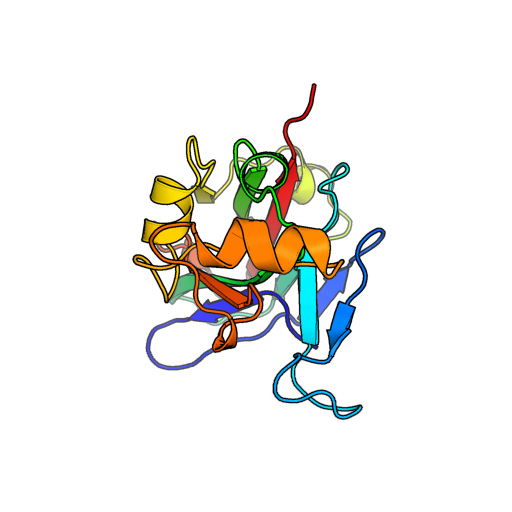0 ? -10.315 3.968 17.330 1.00 91.12 90 LYS A N 1
ATOM 723 C CA . LYS A 1 90 ? -11.571 3.743 18.050 1.00 91.12 90 LYS A CA 1
ATOM 724 C C . LYS A 1 90 ? -12.694 4.628 17.511 1.00 91.12 90 LYS A C 1
ATOM 726 O O . LYS A 1 90 ? -12.477 5.550 16.733 1.00 91.12 90 LYS A O 1
ATOM 731 N N . LYS A 1 91 ? -13.931 4.343 17.914 1.00 87.69 91 LYS A N 1
ATOM 732 C CA . LYS A 1 91 ? -15.133 5.031 17.412 1.00 87.69 91 LYS A CA 1
ATOM 733 C C . LYS A 1 91 ? -15.114 6.550 17.634 1.00 87.69 91 LYS A C 1
ATOM 735 O O . LYS A 1 91 ? -15.564 7.311 16.774 1.00 87.69 91 LYS A O 1
ATOM 740 N N . ASP A 1 92 ? -14.627 6.961 18.795 1.00 88.44 92 ASP A N 1
ATOM 741 C CA . ASP A 1 92 ? -14.524 8.339 19.278 1.00 88.44 92 ASP A CA 1
ATOM 742 C C . ASP A 1 92 ? -13.319 9.098 18.704 1.00 88.44 92 ASP A C 1
ATOM 744 O O . ASP A 1 92 ? -13.263 10.323 18.767 1.00 88.44 92 ASP A O 1
ATOM 748 N N . GLU A 1 93 ? -12.391 8.388 18.071 1.00 87.31 93 GLU A N 1
ATOM 749 C CA . GLU A 1 93 ? -11.182 8.958 17.499 1.00 87.31 93 GLU A CA 1
ATOM 750 C C . GLU A 1 93 ? -11.417 9.521 16.085 1.00 87.31 93 GLU A C 1
ATOM 752 O O . GLU A 1 93 ? -12.208 8.994 15.291 1.00 87.31 93 GLU A O 1
ATOM 757 N N . ASN A 1 94 ? -10.712 10.606 15.732 1.00 82.81 94 ASN A N 1
ATOM 758 C CA . ASN A 1 94 ? -10.763 11.197 14.392 1.00 82.81 94 ASN A CA 1
ATOM 759 C C . ASN A 1 94 ? -9.393 11.154 13.694 1.00 82.81 94 ASN A C 1
ATOM 761 O O . ASN A 1 94 ? -8.617 12.098 13.817 1.00 82.81 94 ASN A O 1
ATOM 765 N N . PRO A 1 95 ? -9.122 10.131 12.863 1.00 77.69 95 PRO A N 1
ATOM 766 C CA . PRO A 1 95 ? -7.816 9.942 12.228 1.00 77.69 95 PRO A CA 1
ATOM 767 C C . PRO A 1 95 ? -7.452 11.029 11.207 1.00 77.69 95 PRO A C 1
ATOM 769 O O . PRO A 1 95 ? -6.317 11.071 10.749 1.00 77.69 95 PRO A O 1
ATOM 772 N N . THR A 1 96 ? -8.406 11.869 10.784 1.00 71.94 96 THR A N 1
ATOM 773 C CA . THR A 1 96 ? -8.146 12.955 9.825 1.00 71.94 96 THR A CA 1
ATOM 774 C C . THR A 1 96 ? -7.699 14.244 10.506 1.00 71.94 96 THR A C 1
ATOM 776 O O . THR A 1 96 ? -6.959 15.010 9.900 1.00 71.94 96 THR A O 1
ATOM 779 N N . ASN A 1 97 ? -8.144 14.480 11.743 1.00 74.62 97 ASN A N 1
ATOM 780 C CA . ASN A 1 97 ? -7.864 15.721 12.471 1.00 74.62 97 ASN A CA 1
ATOM 781 C C . ASN A 1 97 ? -6.941 15.502 13.678 1.00 74.62 97 ASN A C 1
ATOM 783 O O . ASN A 1 97 ? -6.483 16.476 14.263 1.00 74.62 97 ASN A O 1
ATOM 787 N N . ASP A 1 98 ? -6.687 14.249 14.056 1.00 82.56 98 ASP A N 1
ATOM 788 C CA . ASP A 1 98 ? -5.788 13.890 15.146 1.00 82.56 98 ASP A CA 1
ATOM 789 C C . ASP A 1 98 ? -4.389 13.529 14.593 1.00 82.56 98 ASP A C 1
ATOM 791 O O . ASP A 1 98 ? -4.212 12.461 13.979 1.00 82.56 98 ASP A O 1
ATOM 795 N N . PRO A 1 99 ? -3.380 14.405 14.770 1.00 79.88 99 PRO A N 1
ATOM 796 C CA . PRO A 1 99 ? -2.011 14.133 14.339 1.00 79.88 99 PRO A CA 1
ATOM 797 C C . PRO A 1 99 ? -1.393 12.961 15.106 1.00 79.88 99 PRO A C 1
ATOM 799 O O . PRO A 1 99 ? -0.605 12.214 14.532 1.00 79.88 99 PRO A O 1
ATOM 802 N N . THR A 1 100 ? -1.811 12.713 16.348 1.00 82.88 100 THR A N 1
ATOM 803 C CA . THR A 1 100 ? -1.325 11.585 17.152 1.00 82.88 100 THR A CA 1
ATOM 804 C C . THR A 1 100 ? -1.639 10.267 16.459 1.00 82.88 100 THR A C 1
ATOM 806 O O . THR A 1 100 ? -0.804 9.373 16.389 1.00 82.88 100 THR A O 1
ATOM 809 N N . ILE A 1 101 ? -2.835 10.142 15.879 1.00 82.38 101 ILE A N 1
ATOM 810 C CA . ILE A 1 101 ? -3.231 8.937 15.141 1.00 82.38 101 ILE A CA 1
ATOM 811 C C . ILE A 1 101 ? -2.499 8.868 13.810 1.00 82.38 101 ILE A C 1
ATOM 813 O O . ILE A 1 101 ? -1.964 7.824 13.461 1.00 82.38 101 ILE A O 1
ATOM 817 N N . SER A 1 102 ? -2.486 9.962 13.052 1.00 79.62 102 SER A N 1
ATOM 818 C CA . SER A 1 102 ? -1.978 9.954 11.678 1.00 79.62 102 SER A CA 1
ATOM 819 C C . SER A 1 102 ? -0.449 9.986 11.565 1.00 79.62 102 SER A C 1
ATOM 821 O O . SER A 1 102 ? 0.080 9.562 10.534 1.00 79.62 102 SER A O 1
ATOM 823 N N . GLN A 1 103 ? 0.272 10.439 12.593 1.00 80.56 103 GLN A N 1
ATOM 824 C CA . GLN A 1 103 ? 1.725 10.634 12.557 1.00 80.56 103 GLN A CA 1
ATOM 825 C C . GLN A 1 103 ? 2.471 9.782 13.587 1.00 80.56 103 GLN A C 1
ATOM 827 O O . GLN A 1 103 ? 3.444 9.128 13.204 1.00 80.56 103 GLN A O 1
ATOM 832 N N . GLU A 1 104 ? 2.009 9.756 14.840 1.00 81.69 104 GLU A N 1
ATOM 833 C CA . GLU A 1 104 ? 2.773 9.226 15.985 1.00 81.69 104 GLU A CA 1
ATOM 834 C C . GLU A 1 104 ? 2.365 7.811 16.415 1.00 81.69 104 GLU A C 1
ATOM 836 O O . GLU A 1 104 ? 3.162 7.079 17.002 1.00 81.69 104 GLU A O 1
ATOM 841 N N . ARG A 1 105 ? 1.127 7.397 16.126 1.00 87.62 105 ARG A N 1
ATOM 842 C CA . ARG A 1 105 ? 0.598 6.099 16.548 1.00 87.62 105 ARG A CA 1
ATOM 843 C C . ARG A 1 105 ? 1.391 4.961 15.914 1.00 87.62 105 ARG A C 1
ATOM 845 O O . ARG A 1 105 ? 1.621 4.931 14.704 1.00 87.62 105 ARG A O 1
ATOM 852 N N . ALA A 1 106 ? 1.746 3.984 16.747 1.00 88.12 106 ALA A N 1
ATOM 853 C CA . ALA A 1 106 ? 2.356 2.751 16.283 1.00 88.12 106 ALA A CA 1
ATOM 854 C C . ALA A 1 106 ? 1.410 2.032 15.300 1.00 88.12 106 ALA A C 1
ATOM 856 O O . ALA A 1 106 ? 0.225 1.856 15.611 1.00 88.12 106 ALA A O 1
ATOM 857 N N . PRO A 1 107 ? 1.897 1.624 14.115 1.00 89.50 107 PRO A N 1
ATOM 858 C CA . PRO A 1 107 ? 1.073 0.916 13.149 1.00 89.50 107 PRO A CA 1
ATOM 859 C C . PRO A 1 107 ? 0.647 -0.445 13.700 1.00 89.50 107 PRO A C 1
ATOM 861 O O . PRO A 1 107 ? 1.435 -1.149 14.325 1.00 89.50 107 PRO A O 1
ATOM 864 N N . ALA A 1 108 ? -0.601 -0.827 13.427 1.00 90.25 108 ALA A N 1
ATOM 865 C CA . ALA A 1 108 ? -1.096 -2.170 13.718 1.00 90.25 108 ALA A CA 1
ATOM 866 C C . ALA A 1 108 ? -0.439 -3.213 12.801 1.00 90.25 108 ALA A C 1
ATOM 868 O O . ALA A 1 108 ? -0.229 -4.350 13.206 1.00 90.25 108 ALA A O 1
ATOM 869 N N . THR A 1 109 ? -0.106 -2.818 11.571 1.00 93.94 109 THR A N 1
ATOM 870 C CA . THR A 1 109 ? 0.750 -3.582 10.657 1.00 93.94 109 THR A CA 1
ATOM 871 C C . THR A 1 109 ? 1.438 -2.633 9.680 1.00 93.94 109 THR A C 1
ATOM 873 O O . THR A 1 109 ? 0.922 -1.544 9.391 1.00 93.94 109 THR A O 1
ATOM 876 N N . ARG A 1 110 ? 2.612 -3.034 9.187 1.00 93.31 110 ARG A N 1
ATOM 877 C CA . ARG A 1 110 ? 3.390 -2.288 8.197 1.00 93.31 110 ARG A CA 1
ATOM 878 C C . ARG A 1 110 ? 4.221 -3.211 7.308 1.00 93.31 110 ARG A C 1
ATOM 880 O O . ARG A 1 110 ? 4.601 -4.297 7.730 1.00 93.31 110 ARG A O 1
ATOM 887 N N . LEU A 1 111 ? 4.554 -2.724 6.120 1.00 93.12 111 LEU A N 1
ATOM 888 C CA . LEU A 1 111 ? 5.515 -3.295 5.185 1.00 93.12 111 LEU A CA 1
ATOM 889 C C . LEU A 1 111 ? 6.448 -2.177 4.708 1.00 93.12 111 LEU A C 1
ATOM 891 O O . LEU A 1 111 ? 5.969 -1.127 4.282 1.00 93.12 111 LEU A O 1
ATOM 895 N N . ILE A 1 112 ? 7.757 -2.415 4.765 1.00 93.12 112 ILE A N 1
ATOM 896 C CA . ILE A 1 112 ? 8.789 -1.535 4.200 1.00 93.12 112 ILE A CA 1
ATOM 897 C C . ILE A 1 112 ? 9.674 -2.422 3.320 1.00 93.12 112 ILE A C 1
ATOM 899 O O . ILE A 1 112 ? 10.568 -3.077 3.854 1.00 93.12 112 ILE A O 1
ATOM 903 N N . PRO A 1 113 ? 9.409 -2.508 2.005 1.00 91.12 113 PRO A N 1
ATOM 904 C CA . PRO A 1 113 ? 10.159 -3.398 1.135 1.00 91.12 113 PRO A CA 1
ATOM 905 C C . PRO A 1 113 ? 11.623 -2.967 1.035 1.00 91.12 113 PRO A C 1
ATOM 907 O O . PRO A 1 113 ? 11.924 -1.811 0.731 1.00 91.12 113 PRO A O 1
ATOM 910 N N . LEU A 1 114 ? 12.533 -3.916 1.229 1.00 90.88 114 LEU A N 1
ATOM 911 C CA . LEU A 1 114 ? 13.975 -3.759 1.037 1.00 90.88 114 LEU A CA 1
ATOM 912 C C . LEU A 1 114 ? 14.399 -4.073 -0.404 1.00 90.88 114 LEU A C 1
ATOM 914 O O . LEU A 1 114 ? 15.522 -3.784 -0.810 1.00 90.88 114 LEU A O 1
ATOM 918 N N . SER A 1 115 ? 13.503 -4.673 -1.189 1.00 89.88 115 SER A N 1
ATOM 919 C CA . SER A 1 115 ? 13.701 -4.948 -2.610 1.00 89.88 115 SER A CA 1
ATOM 920 C C . SER A 1 115 ? 12.375 -4.945 -3.373 1.00 89.88 115 SER A C 1
ATOM 922 O O . SER A 1 115 ? 11.305 -5.151 -2.797 1.00 89.88 115 SER A O 1
ATOM 924 N N . VAL A 1 116 ? 12.444 -4.785 -4.700 1.00 86.75 116 VAL A N 1
ATOM 925 C CA . VAL A 1 116 ? 11.272 -4.960 -5.577 1.00 86.75 116 VAL A CA 1
ATOM 926 C C . VAL A 1 116 ? 10.718 -6.384 -5.461 1.00 86.75 116 VAL A C 1
ATOM 928 O O . VAL A 1 116 ? 9.508 -6.568 -5.465 1.00 86.75 116 VAL A O 1
ATOM 931 N N . GLN A 1 117 ? 11.574 -7.397 -5.302 1.00 88.12 117 GLN A N 1
ATOM 932 C CA . GLN A 1 117 ? 11.125 -8.785 -5.180 1.00 88.12 117 GLN A CA 1
ATOM 933 C C . GLN A 1 117 ? 10.315 -9.020 -3.901 1.00 88.12 117 GLN A C 1
ATOM 935 O O . GLN A 1 117 ? 9.262 -9.649 -3.962 1.00 88.12 117 GLN A O 1
ATOM 940 N N . GLU A 1 118 ? 10.771 -8.494 -2.763 1.00 91.25 118 GLU A N 1
ATOM 941 C CA . GLU A 1 118 ? 10.020 -8.542 -1.503 1.00 91.25 118 GLU A CA 1
ATOM 942 C C . GLU A 1 118 ? 8.662 -7.859 -1.654 1.00 91.25 118 GLU A C 1
ATOM 944 O O . GLU A 1 118 ? 7.637 -8.434 -1.303 1.00 91.25 118 GLU A O 1
ATOM 949 N N . PHE A 1 119 ? 8.629 -6.670 -2.259 1.00 90.31 119 PHE A N 1
ATOM 950 C CA . PHE A 1 119 ? 7.372 -5.986 -2.535 1.00 90.31 119 PHE A CA 1
ATOM 951 C C . PHE A 1 119 ? 6.406 -6.865 -3.337 1.00 90.31 119 PHE A C 1
ATOM 953 O O . PHE A 1 119 ? 5.246 -7.021 -2.955 1.00 90.31 119 PHE A O 1
ATOM 960 N N . MET A 1 120 ? 6.891 -7.490 -4.414 1.00 88.62 120 MET A N 1
ATOM 961 C CA . MET A 1 120 ? 6.059 -8.319 -5.281 1.00 88.62 120 MET A CA 1
ATOM 962 C C . MET A 1 120 ? 5.509 -9.562 -4.572 1.00 88.62 120 MET A C 1
ATOM 964 O O . MET A 1 120 ? 4.377 -9.947 -4.866 1.00 88.62 120 MET A O 1
ATOM 968 N N . GLN A 1 121 ? 6.210 -10.134 -3.583 1.00 91.50 121 GLN A N 1
ATOM 969 C CA . GLN A 1 121 ? 5.702 -11.258 -2.772 1.00 91.50 121 GLN A CA 1
ATOM 970 C C . GLN A 1 121 ? 4.394 -10.935 -2.034 1.00 91.50 121 GLN A C 1
ATOM 972 O O . GLN A 1 121 ? 3.618 -11.840 -1.731 1.00 91.50 121 GLN A O 1
ATOM 977 N N . HIS A 1 122 ? 4.126 -9.654 -1.781 1.00 91.75 122 HIS A N 1
ATOM 978 C CA . HIS A 1 122 ? 2.913 -9.180 -1.118 1.00 91.75 122 HIS A CA 1
ATOM 979 C C . HIS A 1 122 ? 1.821 -8.724 -2.096 1.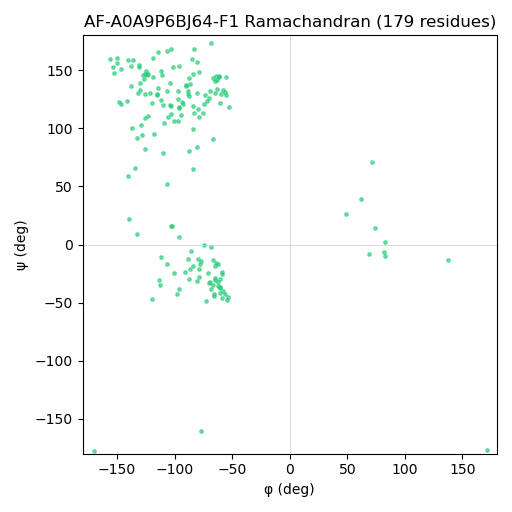00 91.75 122 HIS A C 1
ATOM 981 O O . HIS A 1 122 ? 0.795 -8.190 -1.671 1.00 91.75 122 HIS A O 1
ATOM 987 N N . THR A 1 123 ? 2.012 -8.924 -3.401 1.00 89.56 123 THR A N 1
ATOM 988 C CA . THR A 1 123 ? 1.042 -8.533 -4.431 1.00 89.56 123 THR A CA 1
ATOM 989 C C . THR A 1 123 ? 0.244 -9.718 -4.970 1.00 89.56 123 THR A C 1
ATOM 991 O O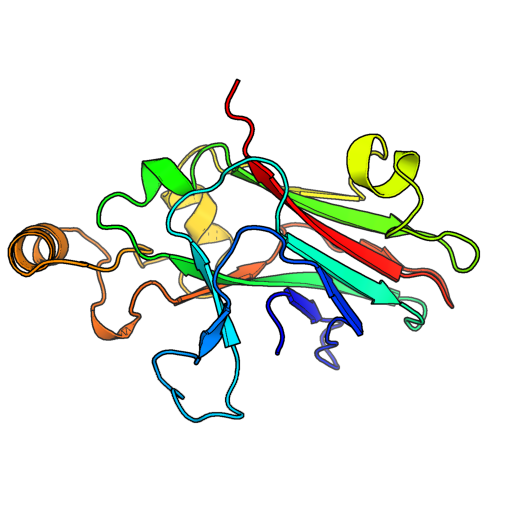 . THR A 1 123 ? 0.595 -10.879 -4.771 1.00 89.56 123 THR A O 1
ATOM 994 N N . ASP A 1 124 ? -0.813 -9.430 -5.727 1.00 87.00 124 ASP A N 1
ATOM 995 C CA . ASP A 1 124 ? -1.552 -10.412 -6.527 1.00 87.00 124 ASP A CA 1
ATOM 996 C C . ASP A 1 124 ? -0.746 -10.975 -7.719 1.00 87.00 124 ASP A C 1
ATOM 998 O O . ASP A 1 124 ? -1.250 -11.834 -8.444 1.00 87.00 124 ASP A O 1
ATOM 1002 N N . ARG A 1 125 ? 0.494 -10.506 -7.946 1.00 82.88 125 ARG A N 1
ATOM 1003 C CA . ARG A 1 125 ? 1.328 -10.854 -9.114 1.00 82.88 125 ARG A CA 1
ATOM 1004 C C . ARG A 1 125 ? 2.812 -11.037 -8.754 1.00 82.88 125 ARG A C 1
ATOM 1006 O O . ARG A 1 125 ? 3.669 -10.375 -9.345 1.00 82.88 125 ARG A O 1
ATOM 1013 N N . PRO A 1 126 ? 3.159 -11.973 -7.853 1.00 83.25 126 PRO A N 1
ATOM 1014 C CA . PRO A 1 126 ? 4.504 -12.083 -7.276 1.00 83.25 126 PRO A CA 1
ATOM 1015 C C . PRO A 1 126 ? 5.633 -12.387 -8.268 1.00 83.25 126 PRO A C 1
ATOM 1017 O O . PRO A 1 126 ? 6.796 -12.165 -7.951 1.00 83.25 126 PRO A O 1
ATOM 1020 N N . ASN A 1 127 ? 5.300 -12.858 -9.472 1.00 82.50 127 ASN A N 1
ATOM 1021 C CA . ASN A 1 127 ? 6.267 -13.219 -10.512 1.00 82.50 127 ASN A CA 1
ATOM 1022 C C . ASN A 1 127 ? 6.381 -12.167 -11.627 1.00 82.50 127 ASN A C 1
ATOM 1024 O O . ASN A 1 127 ? 6.876 -12.476 -12.710 1.00 82.50 127 ASN A O 1
ATOM 1028 N N . THR A 1 128 ? 5.883 -10.951 -11.391 1.00 80.81 128 THR A N 1
ATOM 1029 C CA . THR A 1 128 ? 5.963 -9.845 -12.354 1.00 80.81 128 THR A CA 1
ATOM 1030 C C . THR A 1 128 ? 6.835 -8.714 -11.824 1.00 80.81 128 THR A C 1
ATOM 1032 O O . THR A 1 128 ? 7.128 -8.673 -10.631 1.00 80.81 128 THR A O 1
ATOM 1035 N N . ILE A 1 129 ? 7.242 -7.783 -12.689 1.00 77.69 129 ILE A N 1
ATOM 1036 C CA . ILE A 1 129 ? 7.812 -6.506 -12.251 1.00 77.69 129 ILE A CA 1
ATOM 1037 C C . ILE A 1 129 ? 6.786 -5.376 -12.411 1.00 77.69 129 ILE A C 1
ATOM 1039 O O . ILE A 1 129 ? 6.093 -5.306 -13.431 1.00 77.69 129 ILE A O 1
ATOM 1043 N N . PRO A 1 130 ? 6.687 -4.457 -11.439 1.00 75.44 130 PRO A N 1
ATOM 1044 C CA . PRO A 1 130 ? 5.731 -3.360 -11.470 1.00 75.44 130 PRO A CA 1
ATOM 1045 C C . PRO A 1 130 ? 6.302 -2.204 -12.298 1.00 75.44 130 PRO A C 1
ATOM 1047 O O . PRO A 1 130 ? 6.625 -1.151 -11.765 1.00 75.44 130 PRO A O 1
ATOM 1050 N N . ALA A 1 131 ? 6.501 -2.409 -13.598 1.00 75.19 131 ALA A N 1
ATOM 1051 C CA . ALA A 1 131 ? 7.094 -1.404 -14.474 1.00 75.19 131 ALA A CA 1
ATOM 1052 C C . ALA A 1 131 ? 6.131 -0.979 -15.584 1.00 75.19 131 ALA A C 1
ATOM 1054 O O . ALA A 1 131 ? 5.391 -1.790 -16.146 1.00 75.19 131 ALA A O 1
ATOM 1055 N N . ARG A 1 132 ? 6.183 0.303 -15.946 1.00 76.62 132 ARG A N 1
ATOM 1056 C CA . ARG A 1 132 ? 5.480 0.851 -17.108 1.00 76.62 132 ARG A CA 1
ATOM 1057 C C . ARG A 1 132 ? 6.370 1.883 -17.781 1.00 76.62 132 ARG A C 1
ATOM 1059 O O . ARG A 1 132 ? 6.789 2.849 -17.151 1.00 76.62 132 ARG A O 1
ATOM 1066 N N . ALA A 1 133 ? 6.630 1.676 -19.067 1.00 72.25 133 ALA A N 1
ATOM 1067 C CA . ALA A 1 133 ? 7.341 2.646 -19.883 1.00 72.25 133 ALA A CA 1
ATOM 1068 C C . ALA A 1 133 ? 6.470 3.889 -20.101 1.00 72.25 133 ALA A C 1
ATOM 1070 O O . ALA A 1 133 ? 5.300 3.781 -20.480 1.00 72.25 133 ALA A O 1
ATOM 1071 N N . LEU A 1 134 ? 7.062 5.061 -19.898 1.00 72.38 134 LEU A N 1
ATOM 1072 C CA . LEU A 1 134 ? 6.492 6.353 -20.269 1.00 72.38 134 LEU A CA 1
ATOM 1073 C C . LEU A 1 134 ? 6.916 6.755 -21.686 1.00 72.38 134 LEU A C 1
ATOM 1075 O O . LEU A 1 134 ? 6.240 7.547 -22.341 1.00 72.38 134 LEU A O 1
ATOM 1079 N N . ARG A 1 135 ? 8.043 6.214 -22.168 1.00 79.25 135 ARG A N 1
ATOM 1080 C CA . ARG A 1 135 ? 8.643 6.528 -23.472 1.00 79.25 135 ARG A CA 1
ATOM 1081 C C . ARG A 1 135 ? 8.998 5.260 -24.250 1.00 79.25 135 ARG A C 1
ATOM 1083 O O . ARG A 1 135 ? 9.304 4.222 -23.672 1.00 79.25 135 ARG A O 1
ATOM 1090 N N . ILE A 1 136 ? 9.050 5.361 -25.582 1.00 78.25 136 ILE A N 1
ATOM 1091 C CA . ILE A 1 136 ? 9.365 4.228 -26.479 1.00 78.25 136 ILE A CA 1
ATOM 1092 C C . ILE A 1 136 ? 10.716 3.581 -26.132 1.00 78.25 136 ILE A C 1
ATOM 1094 O O . ILE A 1 136 ? 10.811 2.358 -26.075 1.00 78.25 136 ILE A O 1
ATOM 1098 N N . MET A 1 137 ? 11.745 4.385 -25.840 1.00 77.44 137 MET A N 1
ATOM 1099 C CA . MET A 1 137 ? 13.074 3.862 -25.490 1.00 77.44 137 MET A CA 1
ATOM 1100 C C . MET A 1 137 ? 13.056 3.013 -24.209 1.00 77.44 137 MET A C 1
ATOM 1102 O O . MET A 1 137 ? 13.756 2.009 -24.124 1.00 77.44 137 MET A O 1
ATOM 1106 N N . GLU A 1 138 ? 12.226 3.377 -23.229 1.00 80.56 138 GLU A N 1
ATOM 1107 C CA . GLU A 1 138 ? 12.076 2.627 -21.975 1.00 80.56 138 GLU A CA 1
ATOM 1108 C C . GLU A 1 138 ? 11.362 1.295 -22.216 1.00 80.56 138 GLU A C 1
ATOM 1110 O O . GLU A 1 138 ? 11.698 0.294 -21.593 1.00 80.56 138 GLU A O 1
ATOM 1115 N N . SER A 1 139 ? 10.427 1.250 -23.172 1.00 79.81 139 SER A N 1
ATOM 1116 C CA . SER A 1 139 ? 9.736 0.011 -23.538 1.00 79.81 139 SER A CA 1
ATOM 1117 C C . SER A 1 139 ? 10.701 -1.057 -24.052 1.00 79.81 139 SER A C 1
ATOM 1119 O O . SER A 1 139 ? 10.507 -2.230 -23.747 1.00 79.81 139 SER A O 1
ATOM 1121 N N . MET A 1 140 ? 11.734 -0.674 -24.812 1.00 80.00 140 MET A N 1
ATOM 1122 C CA . MET A 1 140 ? 12.735 -1.627 -25.309 1.00 80.00 140 MET A CA 1
ATOM 1123 C C . MET A 1 140 ? 13.599 -2.177 -24.169 1.00 80.00 140 MET A C 1
ATOM 1125 O O . MET A 1 140 ? 13.903 -3.366 -24.150 1.00 80.00 140 MET A O 1
ATOM 1129 N N . ALA A 1 141 ? 13.946 -1.336 -23.190 1.00 80.31 141 ALA A N 1
ATOM 1130 C CA . ALA A 1 141 ? 14.677 -1.769 -22.003 1.00 80.31 141 ALA A CA 1
ATOM 1131 C C . ALA A 1 141 ? 13.840 -2.723 -21.129 1.00 80.31 141 ALA A C 1
ATOM 1133 O O . ALA A 1 141 ? 14.350 -3.751 -20.687 1.00 80.31 141 ALA A O 1
ATOM 1134 N N . LEU A 1 142 ? 12.550 -2.425 -20.927 1.00 80.81 142 LEU A N 1
ATOM 1135 C CA . LEU A 1 142 ? 11.646 -3.261 -20.128 1.00 80.81 142 LEU A CA 1
ATOM 1136 C C . LEU A 1 142 ? 11.369 -4.628 -20.767 1.00 80.81 142 LEU A C 1
ATOM 1138 O O . LEU A 1 142 ? 11.285 -5.617 -20.047 1.00 80.81 142 LEU A O 1
ATOM 1142 N N . GLN A 1 143 ? 11.291 -4.720 -22.100 1.00 81.44 143 GLN A N 1
ATOM 1143 C CA . GLN A 1 143 ? 11.102 -6.000 -22.805 1.00 81.44 143 GLN A CA 1
ATOM 1144 C C . GLN A 1 143 ? 12.213 -7.025 -22.530 1.00 81.44 143 GLN A C 1
ATOM 1146 O O . GLN A 1 143 ? 11.968 -8.225 -22.632 1.00 81.44 143 GLN A O 1
ATOM 1151 N N . GLY A 1 144 ? 13.417 -6.569 -22.173 1.00 78.44 144 GLY A N 1
ATOM 1152 C CA . GLY A 1 144 ? 14.532 -7.439 -21.796 1.00 78.44 144 GLY A CA 1
ATOM 1153 C C . GLY A 1 144 ? 14.554 -7.851 -20.320 1.00 78.44 144 GLY A C 1
ATOM 1154 O O . GLY A 1 144 ? 15.409 -8.648 -19.938 1.00 78.44 144 GLY A O 1
ATOM 1155 N N . MET A 1 145 ? 13.663 -7.317 -19.475 1.00 80.31 145 MET A N 1
ATOM 1156 C CA . MET A 1 145 ? 13.668 -7.588 -18.036 1.00 80.31 145 MET A CA 1
ATOM 1157 C C . MET A 1 145 ? 12.850 -8.845 -17.686 1.00 80.31 145 MET A C 1
ATOM 1159 O O . MET A 1 145 ? 11.672 -8.930 -18.045 1.00 80.31 145 MET A O 1
ATOM 1163 N N . PRO A 1 146 ? 13.419 -9.809 -16.935 1.00 80.69 146 PRO A N 1
ATOM 1164 C CA . PRO A 1 146 ? 12.671 -10.964 -16.443 1.00 80.69 146 PRO A CA 1
ATOM 1165 C C . PRO A 1 146 ? 11.442 -10.547 -15.622 1.00 80.69 146 PRO A C 1
ATOM 1167 O O . PRO A 1 146 ? 11.543 -9.717 -14.722 1.00 80.69 146 PRO A O 1
ATOM 1170 N N . GLY A 1 147 ? 10.281 -11.135 -15.925 1.00 79.81 147 GLY A N 1
ATOM 1171 C CA . GLY A 1 147 ? 9.020 -10.844 -15.232 1.00 79.81 147 GLY A CA 1
ATOM 1172 C C . GLY A 1 147 ? 8.278 -9.593 -15.724 1.00 79.81 147 GLY A C 1
ATOM 1173 O O . GLY A 1 147 ? 7.224 -9.267 -15.180 1.00 79.81 147 GLY A O 1
ATOM 1174 N N . TYR A 1 148 ? 8.768 -8.880 -16.742 1.00 82.12 148 TYR A N 1
ATOM 1175 C CA . TYR A 1 148 ? 7.999 -7.790 -17.348 1.00 82.12 148 TYR A CA 1
ATOM 1176 C C . TYR A 1 148 ? 6.797 -8.327 -18.129 1.00 82.12 148 TYR A C 1
ATOM 1178 O O . TYR A 1 148 ? 6.952 -9.158 -19.022 1.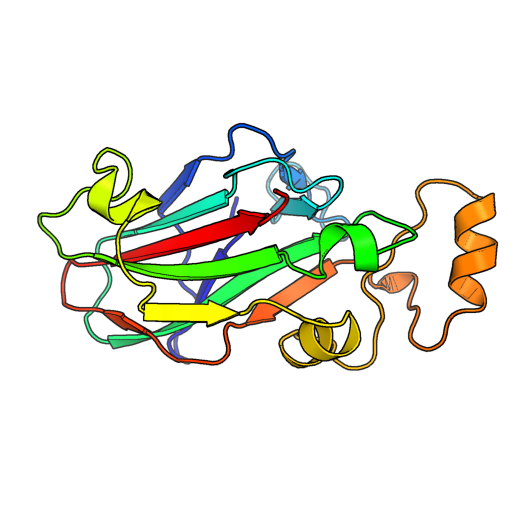00 82.12 148 TYR A O 1
ATOM 1186 N N . ASP A 1 149 ? 5.602 -7.819 -17.819 1.00 79.50 149 ASP A N 1
ATOM 1187 C CA . ASP A 1 149 ? 4.383 -8.103 -18.574 1.00 79.50 149 ASP A CA 1
ATOM 1188 C C . ASP A 1 149 ? 3.719 -6.785 -19.021 1.00 79.50 149 ASP A C 1
ATOM 1190 O O . ASP A 1 149 ? 3.150 -6.056 -18.196 1.00 79.50 149 ASP A O 1
ATOM 1194 N N . PRO A 1 150 ? 3.761 -6.454 -20.326 1.00 74.00 150 PRO A N 1
ATOM 1195 C CA . PRO A 1 150 ? 3.194 -5.213 -20.847 1.00 74.00 150 PRO A CA 1
ATOM 1196 C C . PRO A 1 150 ? 1.666 -5.134 -20.696 1.00 74.00 150 PRO A C 1
ATOM 1198 O O . PRO A 1 150 ? 1.110 -4.035 -20.716 1.00 74.00 150 PRO A O 1
ATOM 1201 N N . ASN A 1 151 ? 0.974 -6.260 -20.492 1.00 73.31 151 ASN A N 1
ATOM 1202 C CA . ASN A 1 151 ? -0.480 -6.290 -20.306 1.00 73.31 151 ASN A CA 1
ATOM 1203 C C . ASN A 1 151 ? -0.905 -5.864 -18.895 1.00 73.31 151 ASN A C 1
ATOM 1205 O O . ASN A 1 151 ? -2.068 -5.538 -18.661 1.00 73.31 151 ASN A O 1
ATOM 1209 N N . VAL A 1 152 ? 0.032 -5.859 -17.945 1.00 68.75 152 VAL A N 1
ATOM 1210 C CA . VAL A 1 152 ? -0.220 -5.525 -16.538 1.00 68.75 152 VAL A CA 1
ATOM 1211 C C . VAL A 1 152 ? -0.125 -4.021 -16.288 1.00 68.75 152 VAL A C 1
ATOM 1213 O O . VAL A 1 152 ? -0.707 -3.529 -15.328 1.00 68.75 152 VAL A O 1
ATOM 1216 N N . GLN A 1 153 ? 0.555 -3.279 -17.169 1.00 67.00 153 GLN A N 1
ATOM 1217 C CA . GLN A 1 153 ? 0.725 -1.818 -17.113 1.00 67.00 153 GLN A CA 1
ATOM 1218 C C . GLN A 1 153 ? 1.168 -1.269 -15.741 1.00 67.00 153 GLN A C 1
ATOM 1220 O O . GLN A 1 153 ? 0.876 -0.118 -15.424 1.00 67.00 153 GLN A O 1
ATOM 1225 N N . GLY A 1 154 ? 1.860 -2.071 -14.926 1.00 68.44 154 GLY A N 1
ATOM 1226 C CA . GLY A 1 154 ? 2.268 -1.679 -13.575 1.00 68.44 154 GLY A CA 1
ATOM 1227 C C . GLY A 1 154 ? 1.135 -1.663 -12.541 1.00 68.44 154 GLY A C 1
ATOM 1228 O O . GLY A 1 154 ? 1.326 -1.106 -11.465 1.00 68.44 154 GLY A O 1
ATOM 1229 N N . PHE A 1 155 ? -0.027 -2.263 -12.826 1.00 75.75 155 PHE A N 1
ATOM 1230 C CA . PHE A 1 155 ? -1.137 -2.376 -11.878 1.00 75.75 155 PHE A CA 1
ATOM 1231 C C . PHE A 1 155 ? -1.039 -3.633 -11.009 1.00 75.75 155 PHE A C 1
ATOM 1233 O O . PHE A 1 155 ? -0.888 -4.745 -11.519 1.00 75.75 155 PHE A O 1
ATOM 1240 N N . PHE A 1 156 ? -1.210 -3.468 -9.700 1.00 81.50 156 PHE A N 1
ATOM 1241 C CA . PHE A 1 156 ? -1.221 -4.575 -8.747 1.00 81.50 156 PHE A CA 1
ATOM 1242 C C . PHE A 1 156 ? -1.997 -4.215 -7.475 1.00 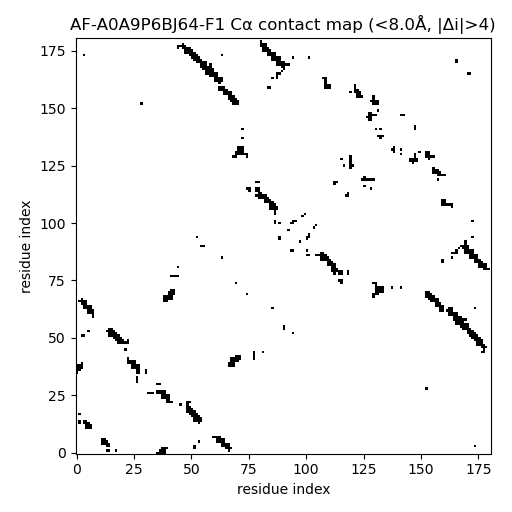81.50 156 PHE A C 1
ATOM 1244 O O . PHE A 1 156 ? -2.220 -3.046 -7.139 1.00 81.50 156 PHE A O 1
ATOM 1251 N N . THR A 1 157 ? -2.411 -5.254 -6.754 1.00 85.88 157 THR A N 1
ATOM 1252 C CA . THR A 1 157 ? -2.993 -5.148 -5.418 1.00 85.88 157 THR A CA 1
ATOM 1253 C C . THR A 1 157 ? -1.973 -5.604 -4.385 1.00 85.88 157 THR A C 1
ATOM 1255 O O . THR A 1 157 ? -1.695 -6.795 -4.284 1.00 85.88 157 THR A O 1
ATOM 1258 N N . LEU A 1 158 ? -1.437 -4.675 -3.597 1.00 88.56 158 LEU A N 1
ATOM 1259 C CA . LEU A 1 158 ? -0.580 -4.977 -2.452 1.00 88.56 158 LEU A CA 1
ATOM 1260 C C . LEU A 1 158 ? -1.444 -5.369 -1.249 1.00 88.56 158 LEU A C 1
ATOM 1262 O O . LEU A 1 158 ? -2.353 -4.629 -0.891 1.00 88.56 158 LEU A O 1
ATOM 1266 N N . THR A 1 159 ? -1.140 -6.481 -0.590 1.00 91.31 159 THR A N 1
ATOM 1267 C CA . THR A 1 159 ? -1.767 -6.907 0.669 1.00 91.31 159 THR A CA 1
ATOM 1268 C C . THR A 1 159 ? -0.744 -6.824 1.797 1.00 91.31 159 THR A C 1
ATOM 1270 O O . THR A 1 159 ? 0.313 -7.443 1.706 1.00 91.31 159 THR A O 1
ATOM 1273 N N . LEU A 1 160 ? -1.046 -6.084 2.869 1.00 92.44 160 LEU A N 1
ATOM 1274 C CA . LEU A 1 160 ? -0.166 -6.050 4.042 1.00 92.44 160 LEU A CA 1
ATOM 1275 C C . LEU A 1 160 ? -0.044 -7.456 4.669 1.00 92.44 160 LEU A C 1
ATOM 1277 O O . LEU A 1 160 ? -1.019 -8.214 4.638 1.00 92.44 160 LEU A O 1
ATOM 1281 N N . PRO A 1 161 ? 1.135 -7.822 5.211 1.00 90.19 161 PRO A N 1
ATOM 1282 C CA . PRO A 1 161 ? 1.424 -9.188 5.655 1.00 90.19 161 PRO A CA 1
ATOM 1283 C C . PRO A 1 161 ? 0.514 -9.671 6.792 1.00 90.19 161 PRO A C 1
ATOM 1285 O O . PRO A 1 161 ? 0.171 -10.854 6.833 1.00 90.19 161 PRO A O 1
ATOM 1288 N N . ASP A 1 162 ? 0.073 -8.765 7.671 1.00 92.00 162 ASP A N 1
ATOM 1289 C CA . ASP A 1 162 ? -0.734 -9.115 8.838 1.00 92.00 162 ASP A CA 1
ATOM 1290 C C . ASP A 1 162 ? -2.205 -8.712 8.710 1.00 92.00 162 ASP A C 1
ATOM 1292 O O . ASP A 1 162 ? -2.633 -7.915 7.872 1.00 92.00 162 ASP A O 1
ATOM 1296 N N . VAL A 1 163 ? -2.996 -9.269 9.622 1.00 91.19 163 VAL A N 1
ATOM 1297 C CA . VAL A 1 163 ? -4.419 -8.984 9.781 1.00 91.19 163 VAL A CA 1
ATOM 1298 C C . VAL A 1 163 ? -4.608 -7.944 10.882 1.00 91.19 163 VAL A C 1
ATOM 1300 O O . VAL A 1 163 ? -4.094 -8.112 11.986 1.00 91.19 163 VAL A O 1
ATOM 1303 N N . VAL A 1 164 ? -5.408 -6.911 10.618 1.00 92.12 164 VAL A N 1
ATOM 1304 C CA . VAL A 1 164 ? -5.794 -5.917 11.626 1.00 92.12 164 VAL A CA 1
ATOM 1305 C C . VAL A 1 164 ? -7.074 -6.337 12.343 1.00 92.12 164 VAL A C 1
ATOM 1307 O O . VAL A 1 164 ? -8.033 -6.799 11.720 1.00 92.12 164 VAL A O 1
ATOM 1310 N N . GLN A 1 165 ? -7.095 -6.160 13.663 1.00 92.50 165 GLN A N 1
ATOM 1311 C CA . GLN A 1 165 ? -8.290 -6.332 14.485 1.00 92.50 165 GLN A CA 1
ATOM 1312 C C . GLN A 1 165 ? -8.980 -4.974 14.641 1.00 92.50 165 GLN A C 1
ATOM 1314 O O . GLN A 1 165 ? -8.369 -4.024 15.123 1.00 92.50 165 GLN A O 1
ATOM 1319 N N . VAL A 1 166 ? -10.249 -4.883 14.248 1.00 91.44 166 VAL A N 1
ATOM 1320 C CA . VAL A 1 166 ? -11.055 -3.661 14.364 1.00 91.44 166 VAL A CA 1
ATOM 1321 C C . VAL A 1 166 ? -12.184 -3.897 15.360 1.00 91.44 166 VAL A C 1
ATOM 1323 O O . VAL A 1 166 ? -12.843 -4.936 15.323 1.00 91.44 166 VAL A O 1
ATOM 1326 N N . GLU A 1 167 ? -12.401 -2.939 16.258 1.00 89.50 167 GLU A N 1
ATOM 1327 C CA . GLU A 1 167 ? -13.508 -2.943 17.221 1.00 89.50 167 GLU A CA 1
ATOM 1328 C C . GLU A 1 167 ? -14.790 -2.360 16.610 1.00 89.50 167 GLU A C 1
ATOM 1330 O O . GLU A 1 167 ? -14.755 -1.611 15.631 1.00 89.50 167 GLU A O 1
ATOM 1335 N N . GLN A 1 168 ? -15.946 -2.678 17.199 1.00 87.94 168 GLN A N 1
ATOM 1336 C CA . GLN A 1 168 ? -17.234 -2.202 16.697 1.00 87.94 168 GLN A CA 1
ATOM 1337 C C . GLN A 1 168 ? -17.302 -0.668 16.712 1.00 87.94 168 GLN A C 1
ATOM 1339 O O . GLN A 1 168 ? -17.191 -0.032 17.758 1.00 87.94 168 GLN A O 1
ATOM 1344 N N . GLY A 1 169 ? -17.535 -0.073 15.539 1.00 84.19 169 GLY A N 1
ATOM 1345 C CA . GLY A 1 169 ? -17.607 1.382 15.379 1.00 84.19 169 GLY A CA 1
ATOM 1346 C C . GLY A 1 169 ? -16.247 2.073 15.252 1.00 84.19 169 GLY A C 1
ATOM 1347 O O . GLY A 1 169 ? -16.221 3.265 14.960 1.00 84.19 169 GLY A O 1
ATOM 1348 N N . GLY A 1 170 ? -15.139 1.346 15.419 1.00 88.75 170 GLY A N 1
ATOM 1349 C CA . GLY A 1 170 ? -13.797 1.825 15.110 1.00 88.75 170 GLY A CA 1
ATOM 1350 C C . GLY A 1 170 ? -13.501 1.817 13.609 1.00 88.75 170 GLY A C 1
ATOM 1351 O O . GLY A 1 170 ? -14.399 1.783 12.753 1.00 88.75 170 GLY A O 1
ATOM 1352 N N . GLY A 1 171 ? -12.213 1.850 13.280 1.00 90.75 171 GLY A N 1
ATOM 1353 C CA . GLY A 1 171 ? -11.783 1.920 11.899 1.00 90.75 171 GLY A CA 1
ATOM 1354 C C . GLY A 1 171 ? -10.295 1.717 11.662 1.00 90.75 171 GLY A C 1
ATOM 1355 O O . GLY A 1 171 ? -9.516 1.459 12.578 1.00 90.75 171 GLY A O 1
ATOM 1356 N N . VAL A 1 172 ? -9.925 1.832 10.389 1.00 90.50 172 VAL A N 1
ATOM 1357 C CA . VAL A 1 172 ? -8.551 1.707 9.902 1.00 90.50 172 VAL A CA 1
ATOM 1358 C C . VAL A 1 172 ? -8.194 2.948 9.099 1.00 90.50 172 VAL A C 1
ATOM 1360 O O . VAL A 1 172 ? -8.934 3.358 8.204 1.00 90.50 172 VAL A O 1
ATOM 1363 N N . LEU A 1 173 ? -7.063 3.555 9.430 1.00 88.38 173 LEU A N 1
ATOM 1364 C CA . LEU A 1 173 ? -6.386 4.543 8.610 1.00 88.38 173 LEU A CA 1
ATOM 1365 C C . LEU A 1 173 ? -5.233 3.820 7.909 1.00 88.38 173 LEU A C 1
ATOM 1367 O O . LEU A 1 173 ? -4.240 3.466 8.541 1.00 88.38 173 LEU A O 1
ATOM 1371 N N . ALA A 1 174 ? -5.379 3.569 6.612 1.00 87.81 174 ALA A N 1
ATOM 1372 C CA . ALA A 1 174 ? -4.303 3.022 5.797 1.00 87.81 174 ALA A CA 1
ATOM 1373 C C . ALA A 1 174 ? -3.470 4.183 5.240 1.00 87.81 174 ALA A C 1
ATOM 1375 O O . ALA A 1 174 ? -4.041 5.125 4.682 1.00 87.81 174 ALA A O 1
ATOM 1376 N N . GLN A 1 175 ? -2.147 4.113 5.411 1.00 84.81 175 GLN A N 1
ATOM 1377 C CA . G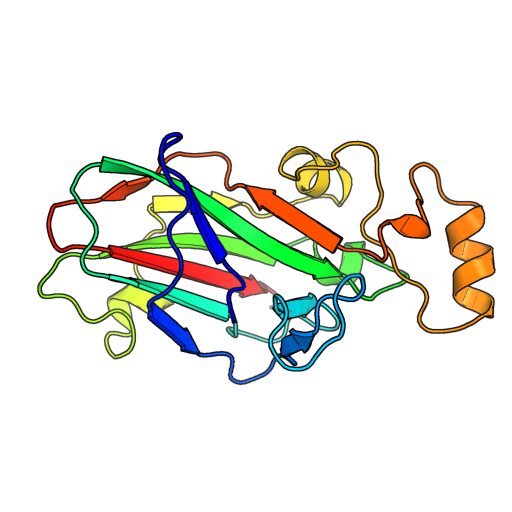LN A 1 175 ? -1.188 5.112 4.948 1.00 84.81 175 GLN A CA 1
ATOM 1378 C C . GLN A 1 175 ? -0.074 4.532 4.072 1.00 84.81 175 GLN A C 1
ATOM 1380 O O . GLN A 1 175 ? 0.387 3.417 4.310 1.00 84.81 175 GLN A O 1
ATOM 1385 N N . ILE A 1 176 ? 0.389 5.331 3.111 1.00 82.75 176 ILE A N 1
ATOM 1386 C CA . ILE A 1 176 ? 1.667 5.143 2.413 1.00 82.75 176 ILE A CA 1
ATOM 1387 C C . ILE A 1 176 ? 2.563 6.332 2.770 1.00 82.75 176 ILE A C 1
ATOM 1389 O O . ILE A 1 176 ? 2.124 7.483 2.679 1.00 82.75 176 ILE A O 1
ATOM 1393 N N . ARG A 1 177 ? 3.796 6.071 3.205 1.00 78.69 177 ARG A N 1
ATOM 1394 C CA . ARG A 1 177 ? 4.803 7.082 3.551 1.00 78.69 177 ARG A CA 1
ATOM 1395 C C . ARG A 1 177 ? 6.111 6.750 2.854 1.00 78.69 177 ARG A C 1
ATOM 1397 O O . ARG A 1 177 ? 6.508 5.595 2.845 1.00 78.69 177 ARG A O 1
ATOM 1404 N N . ASN A 1 178 ? 6.802 7.754 2.327 1.00 70.31 178 ASN A N 1
ATOM 1405 C CA . ASN A 1 178 ? 8.216 7.583 2.020 1.00 70.31 178 ASN A CA 1
ATOM 1406 C C . ASN A 1 178 ? 9.044 7.928 3.256 1.00 70.31 178 ASN A C 1
ATOM 1408 O O . ASN A 1 178 ? 8.708 8.872 3.977 1.00 70.31 178 ASN A O 1
ATOM 1412 N N . HIS A 1 179 ? 10.124 7.190 3.464 1.00 56.66 179 HIS A N 1
ATOM 1413 C CA . HIS A 1 179 ? 11.182 7.536 4.401 1.00 56.66 179 HIS A CA 1
ATOM 1414 C C . HIS A 1 179 ? 12.411 8.000 3.618 1.00 56.66 179 HIS A C 1
ATOM 1416 O O . HIS A 1 179 ? 13.504 7.482 3.814 1.00 56.66 179 HIS A O 1
ATOM 1422 N N . GLU A 1 180 ? 12.245 8.961 2.712 1.00 50.44 180 GLU A N 1
ATOM 1423 C CA . GLU A 1 180 ? 13.406 9.722 2.260 1.00 50.44 180 GLU A CA 1
ATOM 1424 C C . GLU A 1 180 ? 13.723 10.770 3.326 1.00 50.44 180 GLU A C 1
ATOM 1426 O O . GLU A 1 180 ? 12.930 11.687 3.568 1.00 50.44 180 GLU A O 1
ATOM 1431 N N . GLY A 1 181 ? 14.847 10.542 4.010 1.00 38.47 181 GLY A N 1
ATOM 1432 C CA . GLY A 1 181 ? 15.606 11.559 4.731 1.00 38.47 181 GLY A CA 1
ATOM 1433 C C . GLY A 1 181 ? 16.536 12.316 3.796 1.00 38.47 181 GLY A C 1
ATOM 1434 O O . GLY A 1 181 ? 16.925 11.736 2.758 1.00 38.47 181 GLY A O 1
#